Protein AF-A0A2N5JQI6-F1 (afdb_monomer_lite)

Secondary structure (DSSP, 8-state):
-------------------------------EEEEEEEE-S--EEEEPPSSEEEE---TT-EE-TT-EEEEETT--HHHHHHHHHHTT---HHHHHHHHHHHHTTEEE-SSSEEEEE-SSEEEEE-GGGEEEEE---TTS--TT-EEEEEETTEEEEEEEEEE-SS-EEEEESSTTHHHHHTTS-EEEEE----------

pLDDT: mean 73.84, std 17.45, range [32.88, 92.44]

Structure (mmCIF, N/CA/C/O backbone):
data_AF-A0A2N5JQI6-F1
#
_entry.id   AF-A0A2N5JQI6-F1
#
loop_
_atom_site.group_PDB
_atom_site.id
_atom_site.type_symbol
_atom_site.label_atom_id
_atom_site.label_alt_id
_atom_site.label_comp_id
_atom_site.label_asym_id
_atom_site.label_entity_id
_atom_site.label_seq_id
_atom_site.pdbx_PDB_ins_code
_atom_site.Cartn_x
_atom_site.Cartn_y
_atom_site.Cartn_z
_atom_site.occupancy
_atom_site.B_iso_or_equiv
_atom_site.auth_seq_id
_atom_site.auth_comp_id
_atom_site.auth_asym_id
_atom_site.auth_atom_id
_atom_site.pdbx_PDB_model_num
ATOM 1 N N . MET A 1 1 ? -56.749 -72.367 5.624 1.00 38.53 1 MET A N 1
ATOM 2 C CA . MET A 1 1 ? -55.334 -72.316 5.196 1.00 38.53 1 MET A CA 1
ATOM 3 C C . MET A 1 1 ? -55.114 -70.935 4.595 1.00 38.53 1 MET A C 1
ATOM 5 O O . MET A 1 1 ? -55.775 -70.635 3.618 1.00 38.53 1 MET A O 1
ATOM 9 N N . GLY A 1 2 ? -54.567 -69.991 5.363 1.00 36.41 2 GLY A N 1
ATOM 10 C CA . GLY A 1 2 ? -53.199 -69.465 5.175 1.00 36.41 2 GLY A CA 1
ATOM 11 C C . GLY A 1 2 ? -53.294 -68.109 4.448 1.00 36.41 2 GLY A C 1
ATOM 12 O O . GLY A 1 2 ? -53.714 -68.099 3.305 1.00 36.41 2 GLY A O 1
ATOM 13 N N . LEU A 1 3 ? -53.235 -66.962 5.138 1.00 32.88 3 LEU A N 1
ATOM 14 C CA . LEU A 1 3 ? -52.062 -66.183 5.604 1.00 32.88 3 LEU A CA 1
ATOM 15 C C . LEU A 1 3 ? -51.777 -64.948 4.716 1.00 32.88 3 LEU A C 1
ATOM 17 O O . LEU A 1 3 ? -51.953 -65.007 3.505 1.00 32.88 3 LEU A O 1
ATOM 21 N N . SER A 1 4 ? -51.282 -63.889 5.382 1.00 43.44 4 SER A N 1
ATOM 22 C CA . SER A 1 4 ? -50.783 -62.574 4.905 1.00 43.44 4 SER A CA 1
ATOM 23 C C . SER A 1 4 ? -51.861 -61.489 4.753 1.00 43.44 4 SER A C 1
ATOM 25 O O . SER A 1 4 ? -52.656 -61.535 3.826 1.00 43.44 4 SER A O 1
ATOM 27 N N . ILE A 1 5 ? -52.063 -60.529 5.671 1.00 43.84 5 ILE A N 1
ATOM 28 C CA . ILE A 1 5 ? -51.168 -59.625 6.439 1.00 43.84 5 ILE A CA 1
ATOM 29 C C . ILE A 1 5 ? -50.315 -58.723 5.537 1.00 43.84 5 ILE A C 1
ATOM 31 O O . ILE A 1 5 ? -49.240 -59.120 5.106 1.00 43.84 5 ILE A O 1
ATOM 35 N N . PHE A 1 6 ? -50.764 -57.477 5.362 1.00 41.84 6 PHE A N 1
ATOM 36 C CA . PHE A 1 6 ? -49.893 -56.310 5.216 1.00 41.84 6 PHE A CA 1
ATOM 37 C C . PHE A 1 6 ? -50.431 -55.195 6.117 1.00 41.84 6 PHE A C 1
ATOM 39 O O . PHE A 1 6 ? -51.509 -54.650 5.891 1.00 41.84 6 PHE A O 1
ATOM 46 N N . ALA A 1 7 ? -49.681 -54.915 7.182 1.00 42.50 7 ALA A N 1
ATOM 47 C CA . ALA A 1 7 ? -49.879 -53.783 8.070 1.00 42.50 7 ALA A CA 1
ATOM 48 C C . ALA A 1 7 ? -49.153 -52.564 7.479 1.00 42.50 7 ALA A C 1
ATOM 50 O O . ALA A 1 7 ? -47.949 -52.615 7.237 1.00 42.50 7 ALA A O 1
ATOM 51 N N . LEU A 1 8 ? -49.888 -51.477 7.245 1.00 42.00 8 LEU A N 1
ATOM 52 C CA . LEU A 1 8 ? -49.330 -50.151 6.981 1.00 42.00 8 LEU A CA 1
ATOM 53 C C . LEU A 1 8 ? -49.085 -49.474 8.332 1.00 42.00 8 LEU A C 1
ATOM 55 O O . LEU A 1 8 ? -49.984 -48.868 8.910 1.00 42.00 8 LEU A O 1
ATOM 59 N N . THR A 1 9 ? -47.869 -49.618 8.851 1.00 43.72 9 THR A N 1
ATOM 60 C CA . THR A 1 9 ? -47.396 -48.855 10.008 1.00 43.72 9 THR A CA 1
ATOM 61 C C . THR A 1 9 ? -46.960 -47.477 9.520 1.00 43.72 9 THR A C 1
ATOM 63 O O . THR A 1 9 ? -45.985 -47.359 8.781 1.00 43.72 9 THR A O 1
ATOM 66 N N . GLN A 1 10 ? -47.701 -46.436 9.910 1.00 46.28 10 GLN A N 1
ATOM 67 C CA . GLN A 1 10 ? -47.239 -45.053 9.820 1.00 46.28 10 GLN A CA 1
ATOM 68 C C . GLN A 1 10 ? -46.100 -44.846 10.820 1.00 46.28 10 GLN A C 1
ATOM 70 O O . GLN A 1 10 ? -46.255 -45.100 12.014 1.00 46.28 10 GLN A O 1
ATOM 75 N N . GLU A 1 11 ? -44.961 -44.372 10.330 1.00 41.78 11 GLU A N 1
ATOM 76 C CA . GLU A 1 11 ? -43.853 -43.920 11.160 1.00 41.78 11 GLU A CA 1
ATOM 77 C C . GLU A 1 11 ? -44.244 -42.582 11.813 1.00 41.78 11 GLU A C 1
ATOM 79 O O . GLU A 1 11 ? -44.240 -41.521 11.190 1.00 41.78 11 GLU A O 1
ATOM 84 N N . GLN A 1 12 ? -44.666 -42.648 13.076 1.00 40.91 12 GLN A N 1
ATOM 85 C CA . GLN A 1 12 ? -44.876 -41.488 13.937 1.00 40.91 12 GLN A CA 1
ATOM 86 C C . GLN A 1 12 ? -43.506 -40.975 14.400 1.00 40.91 12 GLN A C 1
ATOM 88 O O . GLN A 1 12 ? -42.907 -41.505 15.335 1.00 40.91 12 GLN A O 1
ATOM 93 N N . GLN A 1 13 ? -43.005 -39.936 13.737 1.00 40.12 13 GLN A N 1
ATOM 94 C CA . GLN A 1 13 ? -41.818 -39.206 14.172 1.00 40.12 13 GLN A CA 1
ATOM 95 C C . GLN A 1 13 ? -42.197 -38.281 15.352 1.00 40.12 13 GLN A C 1
ATOM 97 O O . GLN A 1 13 ? -43.162 -37.520 15.240 1.00 40.12 13 GLN A O 1
ATOM 102 N N . PRO A 1 14 ? -41.499 -38.335 16.502 1.00 42.41 14 PRO A N 1
ATOM 103 C CA . PRO A 1 14 ? -41.864 -37.557 17.683 1.00 42.41 14 PRO A CA 1
ATOM 104 C C . PRO A 1 14 ? -41.683 -36.050 17.446 1.00 42.41 14 PRO A C 1
ATOM 106 O O . PRO A 1 14 ? -40.593 -35.575 17.128 1.00 42.41 14 PRO A O 1
ATOM 109 N N . GLN A 1 15 ? -42.767 -35.292 17.634 1.00 36.25 15 GLN A N 1
ATOM 110 C CA . GLN A 1 15 ? -42.762 -33.830 17.658 1.00 36.25 15 GLN A CA 1
ATOM 111 C C . GLN A 1 15 ? -41.944 -33.335 18.859 1.00 36.25 15 GLN A C 1
ATOM 113 O O . GLN A 1 15 ? -42.436 -33.281 19.985 1.00 36.25 15 GLN A O 1
ATOM 118 N N . ALA A 1 16 ? -40.695 -32.941 18.615 1.00 40.38 16 ALA A N 1
ATOM 119 C CA . ALA A 1 16 ? -39.961 -32.084 19.531 1.00 40.38 16 ALA A CA 1
ATOM 120 C C . ALA A 1 16 ? -40.538 -30.666 19.425 1.00 40.38 16 ALA A C 1
ATOM 122 O O . ALA A 1 16 ? -40.332 -29.956 18.441 1.00 40.38 16 ALA A O 1
ATOM 123 N N . THR A 1 17 ? -41.286 -30.249 20.442 1.00 41.34 17 THR A N 1
ATOM 124 C CA . THR A 1 17 ? -41.674 -28.855 20.657 1.00 41.34 17 THR A CA 1
ATOM 125 C C . THR A 1 17 ? -40.425 -28.022 20.950 1.00 41.34 17 THR A C 1
ATOM 127 O O . THR A 1 17 ? -40.033 -27.872 22.105 1.00 41.34 17 THR A O 1
ATOM 130 N N . SER A 1 18 ? -39.779 -27.474 19.919 1.00 40.81 18 SER A N 1
ATOM 131 C CA . SER A 1 18 ? -38.828 -26.376 20.093 1.00 40.81 18 SER A CA 1
ATOM 132 C C . SER A 1 18 ? -39.594 -25.058 20.018 1.00 40.81 18 SER A C 1
ATOM 134 O O . SER A 1 18 ? -39.847 -24.528 18.935 1.00 40.81 18 SER A O 1
ATOM 136 N N . SER A 1 19 ? -39.988 -24.529 21.173 1.00 44.31 19 SER A N 1
ATOM 137 C CA . SER A 1 19 ? -40.374 -23.123 21.291 1.00 44.31 19 SER A CA 1
ATOM 138 C C . SER A 1 19 ? -39.255 -22.262 20.685 1.00 44.31 19 SER A C 1
ATOM 140 O O . SER A 1 19 ? -38.097 -22.456 21.067 1.00 44.31 19 SER A O 1
ATOM 142 N N . PRO A 1 20 ? -39.529 -21.324 19.760 1.00 43.25 20 PRO A N 1
ATOM 143 C CA . PRO A 1 20 ? -38.510 -20.384 19.326 1.00 43.25 20 PRO A CA 1
ATOM 144 C C . PRO A 1 20 ? -38.163 -19.503 20.525 1.00 43.25 20 PRO A C 1
ATOM 146 O O . PRO A 1 20 ? -38.938 -18.634 20.917 1.00 43.25 20 PRO A O 1
ATOM 149 N N . ILE A 1 21 ? -37.009 -19.757 21.145 1.00 48.91 21 ILE A N 1
ATOM 150 C CA . ILE A 1 21 ? -36.417 -18.833 22.109 1.00 48.91 21 ILE A CA 1
ATOM 151 C C . ILE A 1 21 ? -36.215 -17.527 21.334 1.00 48.91 21 ILE A C 1
ATOM 153 O O . ILE A 1 21 ? -35.481 -17.536 20.339 1.00 48.91 21 ILE A O 1
ATOM 157 N N . PRO A 1 22 ? -36.856 -16.411 21.721 1.00 39.25 22 PRO A N 1
ATOM 158 C CA . PRO A 1 22 ? -36.564 -15.141 21.096 1.00 39.25 22 PRO A CA 1
ATOM 159 C C . PRO A 1 22 ? -35.105 -14.832 21.419 1.00 39.25 22 PRO A C 1
ATOM 161 O O . PRO A 1 22 ? -34.744 -14.592 22.572 1.00 39.25 22 PRO A O 1
ATOM 164 N N . LEU A 1 23 ? -34.251 -14.901 20.398 1.00 43.19 23 LEU A N 1
ATOM 165 C CA . LEU A 1 23 ? -32.869 -14.462 20.468 1.00 43.19 23 LEU A CA 1
ATOM 166 C C . LEU A 1 23 ? -32.900 -12.945 20.669 1.00 43.19 23 LEU A C 1
ATOM 168 O O . LEU A 1 23 ? -32.813 -12.172 19.716 1.00 43.19 23 LEU A O 1
ATOM 172 N N . VAL A 1 24 ? -33.065 -12.514 21.920 1.00 41.16 24 VAL A N 1
ATOM 173 C CA . VAL A 1 24 ? -32.848 -11.134 22.341 1.00 41.16 24 VAL A CA 1
ATOM 174 C C . VAL A 1 24 ? -31.348 -10.899 22.213 1.00 41.16 24 VAL A C 1
ATOM 176 O O . VAL A 1 24 ? -30.585 -11.016 23.171 1.00 41.16 24 VAL A O 1
ATOM 179 N N . ARG A 1 25 ? -30.898 -10.616 20.986 1.00 42.22 25 ARG A N 1
ATOM 180 C CA . ARG A 1 25 ? -29.592 -10.015 20.749 1.00 42.22 25 ARG A CA 1
ATOM 181 C C . ARG A 1 25 ? -29.652 -8.677 21.470 1.00 42.22 25 ARG A C 1
ATOM 183 O O . ARG A 1 25 ? -30.291 -7.745 20.982 1.00 42.22 25 ARG A O 1
ATOM 190 N N . LYS A 1 26 ? -29.049 -8.594 22.662 1.00 38.72 26 LYS A N 1
ATOM 191 C CA . LYS A 1 26 ? -28.739 -7.297 23.272 1.00 38.72 26 LYS A CA 1
ATOM 192 C C . LYS A 1 26 ? -28.117 -6.445 22.164 1.00 38.72 26 LYS A C 1
ATOM 194 O O . LYS A 1 26 ? -27.257 -6.976 21.454 1.00 38.72 26 LYS A O 1
ATOM 199 N N . PRO A 1 27 ? -28.553 -5.191 21.966 1.00 42.12 27 PRO A N 1
ATOM 200 C CA . PRO A 1 27 ? -27.916 -4.329 20.989 1.00 42.12 27 PRO A CA 1
ATOM 201 C C . PRO A 1 27 ? -26.445 -4.232 21.389 1.00 42.12 27 PRO A C 1
ATOM 203 O O . 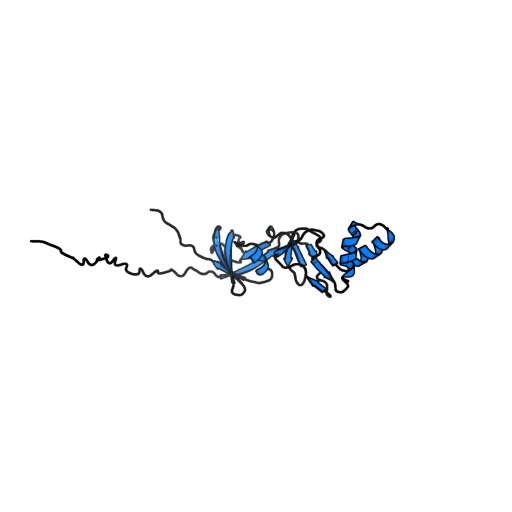PRO A 1 27 ? -26.113 -3.619 22.403 1.00 42.12 27 PRO A O 1
ATOM 206 N N . SER A 1 28 ? -25.578 -4.922 20.642 1.00 50.16 28 SER A N 1
ATOM 207 C CA . SER A 1 28 ? -24.131 -4.793 20.768 1.00 50.16 28 SER A CA 1
ATOM 208 C C . SER A 1 28 ? -23.848 -3.305 20.675 1.00 50.16 28 SER A C 1
ATOM 210 O O . SER A 1 28 ? -24.323 -2.664 19.728 1.00 50.16 28 SER A O 1
ATOM 212 N N . LYS A 1 29 ? -23.163 -2.742 21.670 1.00 56.16 29 LYS A N 1
ATOM 213 C CA . LYS A 1 29 ? -22.897 -1.309 21.720 1.00 56.16 29 LYS A CA 1
ATOM 214 C C . LYS A 1 29 ? -21.952 -1.001 20.562 1.00 56.16 29 LYS A C 1
ATOM 216 O O . LYS A 1 29 ? -20.746 -1.172 20.664 1.00 56.16 29 LYS A O 1
ATOM 221 N N . ALA A 1 30 ? -22.525 -0.634 19.421 1.00 60.03 30 ALA A N 1
ATOM 222 C CA . ALA A 1 30 ? -21.785 -0.329 18.213 1.00 60.03 30 ALA A CA 1
ATOM 223 C C . ALA A 1 30 ? -21.123 1.034 18.414 1.00 60.03 30 ALA A C 1
ATOM 225 O O . ALA A 1 30 ? -21.721 2.076 18.155 1.00 60.03 30 ALA A O 1
ATOM 226 N N . ILE A 1 31 ? -19.911 1.019 18.953 1.00 69.19 31 ILE A N 1
ATOM 227 C CA . ILE A 1 31 ? -19.095 2.216 19.113 1.00 69.19 31 ILE A CA 1
ATOM 228 C C . ILE A 1 31 ? -18.451 2.483 17.760 1.00 69.19 31 ILE A C 1
ATOM 230 O O . ILE A 1 31 ? -17.757 1.610 17.245 1.00 69.19 31 ILE A O 1
ATOM 234 N N . SER A 1 32 ? -18.742 3.651 17.182 1.00 74.81 32 SER A N 1
ATOM 235 C CA . SER A 1 32 ? -18.191 4.104 15.906 1.00 74.81 32 SER A CA 1
ATOM 236 C C . SER A 1 32 ? -17.215 5.248 16.148 1.00 74.81 32 SER A C 1
ATOM 238 O O . SER A 1 32 ? -17.625 6.286 16.661 1.00 74.81 32 SER A O 1
ATOM 240 N N . ALA A 1 33 ? -15.970 5.101 15.710 1.00 80.75 33 ALA A N 1
ATOM 241 C CA . ALA A 1 33 ? -14.960 6.158 15.779 1.00 80.75 33 ALA A CA 1
ATOM 242 C C . ALA A 1 33 ? -14.270 6.373 14.428 1.00 80.75 33 ALA A C 1
ATOM 244 O O . ALA A 1 33 ? -14.193 5.422 13.646 1.00 80.75 33 ALA A O 1
ATOM 245 N N . PRO A 1 34 ? -13.779 7.591 14.136 1.00 85.88 34 PRO A N 1
ATOM 246 C CA . PRO A 1 34 ? -12.946 7.825 12.968 1.00 85.88 34 PRO A CA 1
ATOM 247 C C . PRO A 1 34 ? -11.590 7.128 13.125 1.00 85.88 34 PRO A C 1
ATOM 249 O O . PRO A 1 34 ? -11.056 7.007 14.231 1.00 85.88 34 PRO A O 1
ATOM 252 N N . GLY A 1 35 ? -11.026 6.698 12.006 1.00 85.69 35 GLY A N 1
ATOM 253 C CA . GLY A 1 35 ? -9.676 6.169 11.933 1.00 85.69 35 GLY A CA 1
ATOM 254 C C . GLY A 1 35 ? -8.949 6.620 10.676 1.00 85.69 35 GLY A C 1
ATOM 255 O O . GLY A 1 35 ? -9.551 7.155 9.742 1.00 85.69 35 GLY A O 1
ATOM 256 N N . GLU A 1 36 ? -7.642 6.415 10.693 1.00 88.44 36 GLU A N 1
ATOM 257 C CA . GLU A 1 36 ? -6.720 6.762 9.621 1.00 88.44 36 GLU A CA 1
ATOM 258 C C . GLU A 1 36 ? -5.615 5.709 9.499 1.00 88.44 36 GLU A C 1
ATOM 260 O O . GLU A 1 36 ? -5.365 4.926 10.416 1.00 88.44 36 GLU A O 1
ATOM 265 N N . VAL A 1 37 ? -4.940 5.687 8.354 1.00 87.25 37 VAL A N 1
ATOM 266 C CA . VAL A 1 37 ? -3.767 4.839 8.130 1.00 87.25 37 VAL A CA 1
ATOM 267 C C . VAL A 1 37 ? -2.517 5.707 8.105 1.00 87.25 37 VAL A C 1
ATOM 269 O O . VAL A 1 37 ? -2.479 6.716 7.402 1.00 87.25 37 VAL A O 1
ATOM 272 N N . ARG A 1 38 ? -1.482 5.309 8.848 1.00 85.69 38 ARG A N 1
ATOM 273 C CA . ARG A 1 38 ? -0.171 5.974 8.870 1.00 85.69 38 ARG A CA 1
ATOM 274 C C . ARG A 1 38 ? 0.930 5.015 8.441 1.00 85.69 38 ARG A C 1
ATOM 276 O O . ARG A 1 38 ? 0.926 3.856 8.836 1.00 85.69 38 ARG A O 1
ATOM 283 N N . ILE A 1 39 ? 1.913 5.524 7.704 1.00 84.94 39 ILE A N 1
ATOM 284 C CA . ILE A 1 39 ? 3.126 4.783 7.343 1.00 84.94 39 ILE A CA 1
ATOM 285 C C . ILE A 1 39 ? 4.253 5.265 8.263 1.00 84.94 39 ILE A C 1
ATOM 287 O O . ILE A 1 39 ? 4.569 6.453 8.269 1.00 84.94 39 ILE A O 1
ATOM 291 N N . LYS A 1 40 ? 4.829 4.376 9.082 1.00 77.25 40 LYS A N 1
ATOM 292 C CA . LYS A 1 40 ? 5.916 4.723 10.027 1.00 77.25 40 LYS A CA 1
ATOM 293 C C . LYS A 1 40 ? 7.323 4.412 9.506 1.00 77.25 40 LYS A C 1
ATOM 295 O O . LYS A 1 40 ? 8.302 4.802 10.139 1.00 77.25 40 LYS A O 1
ATOM 300 N N . GLY A 1 41 ? 7.416 3.712 8.382 1.00 72.31 41 GLY A N 1
ATOM 301 C CA . GLY A 1 41 ? 8.667 3.234 7.808 1.00 72.31 41 GLY A CA 1
ATOM 302 C C . GLY A 1 41 ? 9.273 4.153 6.759 1.00 72.31 41 GLY A C 1
ATOM 303 O O . GLY A 1 41 ? 8.734 5.202 6.402 1.00 72.31 41 GLY A O 1
ATOM 304 N N . LYS A 1 42 ? 10.422 3.721 6.236 1.00 77.06 42 LYS A N 1
ATOM 305 C CA . LYS A 1 42 ? 11.104 4.412 5.145 1.00 77.06 42 LYS A CA 1
ATOM 306 C C . LYS A 1 42 ? 10.412 4.072 3.828 1.00 77.06 42 LYS A C 1
ATOM 308 O O . LYS A 1 42 ? 10.611 2.991 3.283 1.00 77.06 42 LYS A O 1
ATOM 313 N N . THR A 1 43 ? 9.643 5.012 3.298 1.00 82.75 43 THR A N 1
ATOM 314 C CA . THR A 1 43 ? 9.136 4.922 1.929 1.00 82.75 43 THR A CA 1
ATOM 315 C C . THR A 1 43 ? 10.116 5.560 0.961 1.00 82.75 43 THR A C 1
ATOM 317 O O . THR A 1 43 ? 10.895 6.453 1.309 1.00 82.75 43 THR A O 1
ATOM 320 N N . THR A 1 44 ? 10.097 5.082 -0.277 1.00 84.25 44 THR A N 1
ATOM 321 C CA . THR A 1 44 ? 10.718 5.798 -1.384 1.00 84.25 44 THR A CA 1
ATOM 322 C C . THR A 1 44 ? 9.632 6.372 -2.268 1.00 84.25 44 THR A C 1
ATOM 324 O O . THR A 1 44 ? 8.759 5.647 -2.743 1.00 84.25 44 THR A O 1
ATOM 327 N N . ILE A 1 45 ? 9.708 7.685 -2.469 1.00 84.62 45 ILE A N 1
ATOM 328 C CA . ILE A 1 45 ? 8.814 8.423 -3.348 1.00 84.62 45 ILE A CA 1
ATOM 329 C C . ILE A 1 45 ? 9.420 8.397 -4.743 1.00 84.62 45 ILE A C 1
ATOM 331 O O . ILE A 1 45 ? 10.537 8.873 -4.960 1.00 84.62 45 ILE A O 1
ATOM 335 N N . VAL A 1 46 ? 8.671 7.851 -5.687 1.00 80.31 46 VAL A N 1
ATOM 336 C CA . VAL A 1 46 ? 8.973 7.937 -7.105 1.00 80.31 46 VAL A CA 1
ATOM 337 C C . VAL A 1 46 ? 8.017 8.963 -7.723 1.00 80.31 46 VAL A C 1
ATOM 339 O O . VAL A 1 46 ? 6.800 8.843 -7.552 1.00 80.31 46 VAL A O 1
ATOM 342 N N . PRO A 1 47 ? 8.537 9.992 -8.416 1.00 76.19 47 PRO A N 1
ATOM 343 C CA . PRO A 1 47 ? 7.693 10.990 -9.057 1.00 76.19 47 PRO A CA 1
ATOM 344 C C . PRO A 1 47 ? 6.845 10.340 -10.151 1.00 76.19 47 PRO A C 1
ATOM 346 O O . PRO A 1 47 ? 7.368 9.637 -11.021 1.00 76.19 47 PRO A O 1
ATOM 349 N N . THR A 1 48 ? 5.539 10.597 -10.115 1.00 73.88 48 THR A N 1
ATOM 350 C CA . THR A 1 48 ? 4.636 10.225 -11.204 1.00 73.88 48 THR A CA 1
ATOM 351 C C . THR A 1 48 ? 4.853 11.209 -12.355 1.00 73.88 48 THR A C 1
ATOM 353 O O . THR A 1 48 ? 4.786 12.417 -12.133 1.00 73.88 48 THR A O 1
ATOM 356 N N . PRO A 1 49 ? 5.173 10.740 -13.566 1.00 72.69 49 PRO A N 1
ATOM 357 C CA . PRO A 1 49 ? 5.450 11.613 -14.700 1.00 72.69 49 PRO A CA 1
ATOM 358 C C . PRO A 1 49 ? 4.148 12.094 -15.361 1.00 72.69 49 PRO A C 1
ATOM 360 O O . PRO A 1 49 ? 3.178 11.345 -15.452 1.00 72.69 49 PRO A O 1
ATOM 363 N N . ASP A 1 50 ? 4.159 13.310 -15.912 1.00 70.06 50 ASP A N 1
ATOM 364 C CA . ASP A 1 50 ? 2.976 13.934 -16.535 1.00 70.06 50 ASP A CA 1
ATOM 365 C C . ASP A 1 50 ? 2.558 13.288 -17.871 1.00 70.06 50 ASP A C 1
ATOM 367 O O . ASP A 1 50 ? 1.451 13.495 -18.363 1.00 70.06 50 ASP A O 1
ATOM 371 N N . SER A 1 51 ? 3.452 12.528 -18.512 1.00 72.94 51 SER A N 1
ATOM 372 C CA . SER A 1 51 ? 3.232 11.918 -19.831 1.00 72.94 51 SER A CA 1
ATOM 373 C C . SER A 1 51 ? 3.579 10.433 -19.812 1.00 72.94 51 SER A C 1
ATOM 375 O O . SER A 1 51 ? 4.696 10.013 -20.134 1.00 72.94 51 SER A O 1
ATOM 377 N N . LEU A 1 52 ? 2.589 9.635 -19.418 1.00 77.69 52 LEU A N 1
ATOM 378 C CA . LEU A 1 52 ? 2.664 8.181 -19.348 1.00 77.69 52 LEU A CA 1
ATOM 379 C C . LEU A 1 52 ? 2.134 7.538 -20.629 1.00 77.69 52 LEU A C 1
ATOM 381 O O . LEU A 1 52 ? 1.028 7.833 -21.070 1.00 77.69 52 LEU A O 1
ATOM 385 N N . THR A 1 53 ? 2.893 6.586 -21.170 1.00 81.88 53 THR A N 1
ATOM 386 C CA . THR A 1 53 ? 2.349 5.611 -22.127 1.00 81.88 53 THR A CA 1
ATOM 387 C C . THR A 1 53 ? 1.610 4.514 -21.377 1.00 81.88 53 THR A C 1
ATOM 389 O O . THR A 1 53 ? 0.537 4.078 -21.790 1.00 81.88 53 THR A O 1
ATOM 392 N N . ARG A 1 54 ? 2.211 4.010 -20.289 1.00 82.94 54 ARG A N 1
ATOM 393 C CA . ARG A 1 54 ? 1.665 2.873 -19.548 1.00 82.94 54 ARG A CA 1
ATOM 394 C C . ARG A 1 54 ? 2.187 2.801 -18.119 1.00 82.94 54 ARG A C 1
ATOM 396 O O . ARG A 1 54 ? 3.393 2.879 -17.886 1.00 82.94 54 ARG A O 1
ATOM 403 N N . THR A 1 55 ? 1.275 2.524 -17.197 1.00 86.56 55 THR A N 1
ATOM 404 C CA . THR A 1 55 ? 1.579 2.114 -15.823 1.00 86.56 55 THR A CA 1
ATOM 405 C C . THR A 1 55 ? 1.644 0.592 -15.742 1.00 86.56 55 THR A C 1
ATOM 407 O O . THR A 1 55 ? 0.761 -0.093 -16.265 1.00 86.56 55 THR A O 1
ATOM 410 N N . LEU A 1 56 ? 2.702 0.056 -15.127 1.00 87.38 56 LEU A N 1
ATOM 411 C CA . LEU A 1 56 ? 2.941 -1.392 -15.026 1.00 87.38 56 LEU A CA 1
ATOM 412 C C . LEU A 1 56 ? 2.676 -1.965 -13.630 1.00 87.38 56 LEU A C 1
ATOM 414 O O . LEU A 1 56 ? 2.821 -3.168 -13.443 1.00 87.38 56 LEU A O 1
ATOM 418 N N . ILE A 1 57 ? 2.294 -1.119 -12.677 1.00 90.62 57 ILE A N 1
ATOM 419 C CA . ILE A 1 57 ? 2.110 -1.476 -11.271 1.00 90.62 57 ILE A CA 1
ATOM 420 C C . ILE A 1 57 ? 0.757 -0.996 -10.744 1.00 90.62 57 ILE A C 1
ATOM 422 O O . ILE A 1 57 ? 0.166 -0.052 -11.271 1.00 90.62 57 ILE A O 1
ATOM 426 N N . LYS A 1 58 ? 0.275 -1.633 -9.683 1.00 90.38 58 LYS A N 1
ATOM 427 C CA . LYS A 1 58 ? -0.933 -1.269 -8.936 1.00 90.38 58 LYS A CA 1
ATOM 428 C C . LYS A 1 58 ? -0.631 -1.213 -7.435 1.00 90.38 58 LYS A C 1
ATOM 430 O O . LYS A 1 58 ? 0.325 -1.849 -6.992 1.00 90.38 58 LYS A O 1
ATOM 435 N N . PRO A 1 59 ? -1.433 -0.489 -6.632 1.00 87.56 59 PRO A N 1
ATOM 436 C CA . PRO A 1 59 ? -1.347 -0.586 -5.177 1.00 87.56 59 PRO A CA 1
ATOM 437 C C . PRO A 1 59 ? -1.455 -2.046 -4.723 1.00 87.56 59 PRO A C 1
ATOM 439 O O . PRO A 1 59 ? -2.360 -2.761 -5.152 1.00 87.56 59 PRO A O 1
ATOM 442 N N . GLY A 1 60 ? -0.524 -2.478 -3.877 1.00 86.25 60 GLY A N 1
ATOM 443 C CA . GLY A 1 60 ? -0.407 -3.859 -3.408 1.00 86.25 60 GLY A CA 1
ATOM 444 C C . GLY A 1 60 ? 0.537 -4.737 -4.229 1.00 86.25 60 GLY A C 1
ATOM 445 O O . GLY A 1 60 ? 0.912 -5.806 -3.750 1.00 86.25 60 GLY A O 1
ATOM 446 N N . ASP A 1 61 ? 0.995 -4.299 -5.404 1.00 89.44 61 ASP A N 1
ATOM 447 C CA . ASP A 1 61 ? 1.979 -5.065 -6.172 1.00 89.44 61 ASP A CA 1
ATOM 448 C C . ASP A 1 61 ? 3.341 -5.053 -5.470 1.00 89.44 61 ASP A C 1
ATOM 450 O O . ASP A 1 61 ? 3.814 -4.017 -4.990 1.00 89.44 61 ASP A O 1
ATOM 454 N N . THR A 1 62 ? 3.994 -6.212 -5.441 1.00 90.62 62 THR A N 1
ATOM 455 C CA . THR A 1 62 ? 5.403 -6.324 -5.062 1.00 90.62 62 THR A CA 1
ATOM 456 C C . THR A 1 62 ? 6.275 -5.963 -6.260 1.00 90.62 62 THR A C 1
ATOM 458 O O . THR A 1 62 ? 6.068 -6.464 -7.365 1.00 90.62 62 THR A O 1
ATOM 461 N N . VAL A 1 63 ? 7.255 -5.094 -6.036 1.00 92.44 63 VAL A N 1
ATOM 462 C CA . VAL A 1 63 ? 8.220 -4.646 -7.039 1.00 92.44 63 VAL A CA 1
ATOM 463 C C . VAL A 1 63 ? 9.642 -4.919 -6.573 1.00 92.44 63 VAL A C 1
ATOM 465 O O . VAL A 1 63 ? 9.951 -4.789 -5.390 1.00 92.44 63 VAL A O 1
ATOM 468 N N . GLU A 1 64 ? 10.521 -5.262 -7.506 1.00 92.38 64 GLU A N 1
ATOM 469 C CA . GLU A 1 64 ? 11.952 -5.441 -7.259 1.00 92.38 64 GLU A CA 1
ATOM 470 C C . GLU A 1 64 ? 12.751 -4.175 -7.591 1.00 92.38 64 GLU A C 1
ATOM 472 O O . GLU A 1 64 ? 12.387 -3.389 -8.472 1.00 92.38 64 GLU A O 1
ATOM 477 N N . ALA A 1 65 ? 13.886 -3.979 -6.917 1.00 88.19 65 ALA A N 1
ATOM 478 C CA . ALA A 1 65 ? 14.826 -2.920 -7.266 1.00 88.19 65 ALA A CA 1
ATOM 479 C C . ALA A 1 65 ? 15.264 -3.052 -8.738 1.00 88.19 65 ALA A C 1
ATOM 481 O O . ALA A 1 65 ? 15.722 -4.100 -9.185 1.00 88.19 65 ALA A O 1
ATOM 482 N N . GLY A 1 66 ? 15.124 -1.972 -9.504 1.00 85.44 66 GLY A N 1
ATOM 483 C CA . GLY A 1 66 ? 15.412 -1.938 -10.938 1.00 85.44 66 GLY A CA 1
ATOM 484 C C . GLY A 1 66 ? 14.262 -2.398 -11.842 1.00 85.44 66 GLY A C 1
ATOM 485 O O . GLY A 1 66 ? 14.366 -2.218 -13.062 1.00 85.44 66 GLY A O 1
ATOM 486 N N . GLN A 1 67 ? 13.158 -2.921 -11.294 1.00 89.06 67 GLN A N 1
ATOM 487 C CA . GLN A 1 67 ? 11.964 -3.274 -12.066 1.00 89.06 67 GLN A CA 1
ATOM 488 C C . GLN A 1 67 ? 11.340 -2.029 -12.698 1.00 89.06 67 GLN A C 1
ATOM 490 O O . GLN A 1 67 ? 11.228 -0.984 -12.060 1.00 89.06 67 GLN A O 1
ATOM 495 N N . VAL A 1 68 ? 10.919 -2.131 -13.959 1.00 87.25 68 VAL A N 1
ATOM 496 C CA . VAL A 1 68 ? 10.235 -1.035 -14.657 1.00 87.25 68 VAL A CA 1
ATOM 497 C C . VAL A 1 68 ? 8.813 -0.899 -14.120 1.00 87.25 68 VAL A C 1
ATOM 499 O O . VAL A 1 68 ? 8.044 -1.856 -14.160 1.00 87.25 68 VAL A O 1
ATOM 502 N N . ILE A 1 69 ? 8.469 0.299 -13.652 1.00 89.12 69 ILE A N 1
ATOM 503 C CA . ILE A 1 69 ? 7.165 0.612 -13.049 1.00 89.12 69 ILE A CA 1
ATOM 504 C C . ILE A 1 69 ? 6.323 1.553 -13.920 1.00 89.12 69 ILE A C 1
ATOM 506 O O . ILE A 1 69 ? 5.095 1.449 -13.932 1.00 89.12 69 ILE A O 1
ATOM 510 N N . PHE A 1 70 ? 6.971 2.386 -14.743 1.00 87.44 70 PHE A N 1
ATOM 511 C CA . PHE A 1 70 ? 6.304 3.212 -15.750 1.00 87.44 70 PHE A CA 1
ATOM 512 C C . PHE A 1 70 ? 7.034 3.202 -17.088 1.00 87.44 70 PHE A C 1
ATOM 514 O O . PHE A 1 70 ? 8.267 3.220 -17.143 1.00 87.44 70 PHE A O 1
ATOM 521 N N . LEU A 1 71 ? 6.249 3.256 -18.164 1.00 85.31 71 LEU A N 1
ATOM 522 C CA . LEU A 1 71 ? 6.707 3.551 -19.518 1.00 85.31 71 LEU A CA 1
ATOM 523 C C . LEU A 1 71 ? 6.261 4.963 -19.897 1.00 85.31 71 LEU A C 1
ATOM 525 O O . LEU A 1 71 ? 5.069 5.281 -19.852 1.00 85.31 71 LEU A O 1
ATOM 529 N N . LEU A 1 72 ? 7.221 5.797 -20.281 1.00 84.38 72 LEU A N 1
ATOM 530 C CA . LEU A 1 72 ? 6.995 7.193 -20.641 1.00 84.38 72 LEU A CA 1
ATOM 531 C C . LEU A 1 72 ? 6.539 7.332 -22.101 1.00 84.38 72 LEU A C 1
ATOM 533 O O . LEU A 1 72 ? 6.696 6.410 -22.903 1.00 84.38 72 LEU A O 1
ATOM 537 N N . ALA A 1 73 ? 5.969 8.487 -22.453 1.00 79.19 73 ALA A N 1
ATOM 538 C CA . ALA A 1 73 ? 5.480 8.795 -23.807 1.00 79.19 73 ALA A CA 1
ATOM 539 C C . ALA A 1 73 ? 6.546 8.657 -24.914 1.00 79.19 73 ALA A C 1
ATOM 541 O O . ALA A 1 73 ? 6.234 8.329 -26.055 1.00 79.19 73 ALA A O 1
ATOM 542 N N . ASN A 1 74 ? 7.817 8.872 -24.579 1.00 76.75 74 ASN A N 1
ATOM 543 C CA . ASN A 1 74 ? 8.960 8.729 -25.484 1.00 76.75 74 ASN A CA 1
ATOM 544 C C . ASN A 1 74 ? 9.448 7.274 -25.646 1.00 76.75 74 ASN A C 1
ATOM 546 O O . ASN A 1 74 ? 10.438 7.036 -26.342 1.00 76.75 74 ASN A O 1
ATOM 550 N N . TYR A 1 75 ? 8.780 6.295 -25.028 1.00 72.75 75 TYR A N 1
ATOM 551 C CA . TYR A 1 75 ? 9.138 4.887 -25.153 1.00 72.75 75 TYR A CA 1
ATOM 552 C C . TYR A 1 75 ? 8.778 4.332 -26.539 1.00 72.75 75 TYR A C 1
ATOM 554 O O . TYR A 1 75 ? 7.613 4.084 -26.849 1.00 72.75 75 TYR A O 1
ATOM 562 N N . HIS A 1 76 ? 9.793 4.090 -27.372 1.00 68.50 76 HIS A N 1
ATOM 563 C CA . HIS A 1 76 ? 9.627 3.455 -28.680 1.00 68.50 76 HIS A CA 1
ATOM 564 C C . HIS A 1 76 ? 9.705 1.920 -28.551 1.00 68.50 76 HIS A C 1
ATOM 566 O O . HIS A 1 76 ? 10.604 1.420 -27.875 1.00 68.50 76 HIS A O 1
ATOM 572 N N . PRO A 1 77 ? 8.844 1.128 -29.220 1.00 66.94 77 PRO A N 1
ATOM 573 C CA . PRO A 1 77 ? 8.862 -0.340 -29.130 1.00 66.94 77 PRO A CA 1
ATOM 574 C C . PRO A 1 77 ? 10.177 -0.975 -29.609 1.00 66.94 77 PRO A C 1
ATOM 576 O O . PRO A 1 77 ? 10.508 -2.095 -29.219 1.00 66.94 77 PRO A O 1
ATOM 579 N N . GLU A 1 78 ? 10.965 -0.262 -30.413 1.00 67.50 78 GLU A N 1
ATOM 580 C CA . GLU A 1 78 ? 12.314 -0.702 -30.776 1.00 67.50 78 GLU A CA 1
ATOM 581 C C . GLU A 1 78 ? 13.271 -0.731 -29.584 1.00 67.50 78 GLU A C 1
ATOM 583 O O . GLU A 1 78 ? 14.163 -1.570 -29.566 1.00 67.50 78 GLU A O 1
ATOM 588 N N . ILE A 1 79 ? 13.042 0.079 -28.544 1.00 67.06 79 ILE A N 1
ATOM 589 C CA . ILE A 1 79 ? 13.822 0.037 -27.301 1.00 67.06 79 ILE A CA 1
ATOM 590 C C . ILE A 1 79 ? 13.712 -1.346 -26.641 1.00 67.06 79 ILE A C 1
ATOM 592 O O . ILE A 1 79 ? 14.711 -1.850 -26.142 1.00 67.06 79 ILE A O 1
ATOM 596 N N . ALA A 1 80 ? 12.549 -2.010 -26.706 1.00 66.75 80 ALA A N 1
ATOM 597 C CA . ALA A 1 80 ? 12.374 -3.368 -26.177 1.00 66.75 80 ALA A CA 1
ATOM 598 C C . ALA A 1 80 ? 13.209 -4.404 -26.946 1.00 66.75 80 ALA A C 1
ATOM 600 O O . ALA A 1 80 ? 13.879 -5.246 -26.350 1.00 66.75 80 ALA A O 1
ATOM 601 N N . LYS A 1 81 ? 13.186 -4.324 -28.285 1.00 66.50 81 LYS A N 1
ATOM 602 C CA . LYS A 1 81 ? 13.967 -5.208 -29.167 1.00 66.50 81 LYS A CA 1
ATOM 603 C C . LYS A 1 81 ? 15.465 -4.985 -28.980 1.00 66.50 81 LYS A C 1
ATOM 605 O O . LYS A 1 81 ? 16.238 -5.940 -28.951 1.00 66.50 81 LYS A O 1
ATOM 610 N N . LEU A 1 82 ? 15.860 -3.727 -28.813 1.00 64.38 82 LEU A N 1
ATOM 611 C CA . LEU A 1 82 ? 17.230 -3.337 -28.524 1.00 64.38 82 LEU A CA 1
ATOM 612 C C . LEU A 1 82 ? 17.654 -3.835 -27.142 1.00 64.38 82 LEU A C 1
ATOM 614 O O . LEU A 1 82 ? 18.728 -4.404 -27.043 1.00 64.38 82 LEU A O 1
ATOM 618 N N . GLN A 1 83 ? 16.808 -3.736 -26.114 1.00 67.25 83 GLN A N 1
ATOM 619 C CA . GLN A 1 83 ? 17.098 -4.245 -24.769 1.00 67.25 83 GLN A CA 1
ATOM 620 C C . GLN A 1 83 ? 17.263 -5.772 -24.737 1.00 67.25 83 GLN A C 1
ATOM 622 O O . GLN A 1 83 ? 18.176 -6.262 -24.084 1.00 67.25 83 GLN A O 1
ATOM 627 N N . ALA A 1 84 ? 16.456 -6.519 -25.493 1.00 67.69 84 ALA A N 1
ATOM 628 C CA . ALA A 1 84 ? 16.664 -7.959 -25.677 1.00 67.69 84 ALA A CA 1
ATOM 629 C C . ALA A 1 84 ? 17.964 -8.263 -26.447 1.00 67.69 84 ALA A C 1
ATOM 631 O O . ALA A 1 84 ? 18.652 -9.238 -26.167 1.00 67.69 84 ALA A O 1
ATOM 632 N N . SER A 1 85 ? 18.342 -7.395 -27.390 1.00 65.19 85 SER A N 1
ATOM 633 C CA . SER A 1 85 ? 19.606 -7.516 -28.128 1.00 65.19 85 SER A CA 1
ATOM 634 C C . SER A 1 85 ? 20.825 -7.089 -27.290 1.00 65.19 85 SER A C 1
ATOM 636 O O . SER A 1 85 ? 21.931 -7.560 -27.552 1.00 65.19 85 SER A O 1
ATOM 638 N N . MET A 1 86 ? 20.647 -6.247 -26.260 1.00 61.34 86 MET A N 1
ATOM 639 C CA . MET A 1 86 ? 21.707 -5.757 -25.361 1.00 61.34 86 MET A CA 1
ATOM 640 C C . MET A 1 86 ? 22.393 -6.877 -24.572 1.00 61.34 86 MET A C 1
ATOM 642 O O . MET A 1 86 ? 23.572 -6.732 -24.264 1.00 61.34 86 MET A O 1
ATOM 646 N N . GLU A 1 87 ? 21.713 -7.994 -24.288 1.00 60.81 87 GLU A N 1
ATOM 647 C CA . GLU A 1 87 ? 22.337 -9.173 -23.657 1.00 60.81 87 GLU A CA 1
ATOM 648 C C . GLU A 1 87 ? 23.404 -9.832 -24.551 1.00 60.81 87 GLU A C 1
ATOM 650 O O . GLU A 1 87 ? 24.214 -10.621 -24.071 1.00 60.81 87 GLU A O 1
ATOM 655 N N . SER A 1 88 ? 23.450 -9.479 -25.841 1.00 58.75 88 SER A N 1
ATOM 656 C CA . SER A 1 88 ? 24.277 -10.150 -26.850 1.00 58.75 88 SER A CA 1
ATOM 657 C C . SER A 1 88 ? 25.238 -9.239 -27.633 1.00 58.75 88 SER A C 1
ATOM 659 O O . SER A 1 88 ? 25.949 -9.739 -28.503 1.00 58.75 88 SER A O 1
ATOM 661 N N . PHE A 1 89 ? 25.306 -7.926 -27.355 1.00 55.91 89 PHE A N 1
ATOM 662 C CA . PHE A 1 89 ? 25.967 -6.954 -28.250 1.00 55.91 89 PHE A CA 1
ATOM 663 C C . PHE A 1 89 ? 27.089 -6.116 -27.599 1.00 55.91 89 PHE A C 1
ATOM 665 O O . PHE A 1 89 ? 26.927 -5.569 -26.510 1.00 55.91 89 PHE A O 1
ATOM 672 N N . THR A 1 90 ? 28.213 -5.937 -28.309 1.00 56.22 90 THR A N 1
ATOM 673 C CA . THR A 1 90 ? 29.372 -5.102 -27.917 1.00 56.22 90 THR A CA 1
ATOM 674 C C . THR A 1 90 ? 29.806 -4.163 -29.053 1.00 56.22 90 THR A C 1
ATOM 676 O O . THR A 1 90 ? 30.561 -4.551 -29.942 1.00 56.22 90 THR A O 1
ATOM 679 N N . PRO A 1 91 ? 29.364 -2.891 -29.028 1.00 59.84 91 PRO A N 1
ATOM 680 C CA . PRO A 1 91 ? 30.332 -1.786 -29.056 1.00 59.84 91 PRO A CA 1
ATOM 681 C C . PRO A 1 91 ? 29.980 -0.632 -28.087 1.00 59.84 91 PRO A C 1
ATOM 683 O O . PRO A 1 91 ? 28.825 -0.270 -27.874 1.00 59.84 91 PRO A O 1
ATOM 686 N N . LYS A 1 92 ? 31.014 -0.020 -27.488 1.00 59.84 92 LYS A N 1
ATOM 687 C CA . LYS A 1 92 ? 30.921 0.886 -26.318 1.00 59.84 92 LYS A CA 1
ATOM 688 C C . LYS A 1 92 ? 30.223 2.239 -26.550 1.00 59.84 92 LYS A C 1
ATOM 690 O O . LYS A 1 92 ? 29.789 2.851 -25.577 1.00 59.84 92 LYS A O 1
ATOM 695 N N . GLN A 1 93 ? 30.145 2.741 -27.784 1.00 61.50 93 GLN A N 1
ATOM 696 C CA . GLN A 1 93 ? 29.729 4.130 -28.047 1.00 61.50 93 GLN A CA 1
ATOM 697 C C . GLN A 1 93 ? 28.223 4.266 -28.319 1.00 61.50 93 GLN A C 1
ATOM 699 O O . GLN A 1 93 ? 27.578 5.153 -27.755 1.00 61.50 93 GLN A O 1
ATOM 704 N N . ASP A 1 94 ? 27.643 3.336 -29.081 1.00 66.50 94 ASP A N 1
ATOM 705 C CA . ASP A 1 94 ? 26.187 3.243 -29.245 1.00 66.50 94 ASP A CA 1
ATOM 706 C C . ASP A 1 94 ? 25.512 2.854 -27.923 1.00 66.50 94 ASP A C 1
ATOM 708 O O . ASP A 1 94 ? 24.457 3.384 -27.577 1.00 66.50 94 ASP A O 1
ATOM 712 N N . TRP A 1 95 ? 26.194 2.046 -27.102 1.00 62.25 95 TRP A N 1
ATOM 713 C CA . TRP A 1 95 ? 25.740 1.652 -25.767 1.00 62.25 95 TRP A CA 1
ATOM 714 C C . TRP A 1 95 ? 25.436 2.843 -24.844 1.00 62.25 95 TRP A C 1
ATOM 716 O O . TRP A 1 95 ? 24.423 2.835 -24.147 1.00 62.25 95 TRP A O 1
ATOM 726 N N . GLN A 1 96 ? 26.263 3.895 -24.839 1.00 70.06 96 GLN A N 1
ATOM 727 C CA . GLN A 1 96 ? 26.045 5.048 -23.951 1.00 70.06 96 GLN A CA 1
ATOM 728 C C . GLN A 1 96 ? 24.838 5.896 -24.359 1.00 70.06 96 GLN A C 1
ATOM 730 O O . GLN A 1 96 ? 24.106 6.385 -23.500 1.00 70.06 96 GLN A O 1
ATOM 735 N N . LYS A 1 97 ? 24.621 6.089 -25.663 1.00 71.31 97 LYS A N 1
ATOM 736 C CA . LYS A 1 97 ? 23.465 6.848 -26.158 1.00 71.31 97 LYS A CA 1
ATOM 737 C C . LYS A 1 97 ? 22.173 6.063 -25.952 1.00 71.31 97 LYS A C 1
ATOM 739 O O . LYS A 1 97 ? 21.197 6.622 -25.459 1.00 71.31 97 LYS A O 1
ATOM 744 N N . LEU A 1 98 ? 22.202 4.765 -26.249 1.00 68.44 98 LEU A N 1
ATOM 745 C CA . LEU A 1 98 ? 21.051 3.877 -26.111 1.00 68.44 98 LEU A CA 1
ATOM 746 C C . LEU A 1 98 ? 20.663 3.663 -24.647 1.00 68.44 98 LEU A C 1
ATOM 748 O O . LEU A 1 98 ? 19.494 3.807 -24.309 1.00 68.44 98 LEU A O 1
ATOM 752 N N . SER A 1 99 ? 21.624 3.403 -23.754 1.00 68.69 99 SER A N 1
ATOM 753 C CA . SER A 1 99 ? 21.347 3.265 -22.314 1.00 68.69 99 SER A CA 1
ATOM 754 C C . SER A 1 99 ? 20.744 4.535 -21.718 1.00 68.69 99 SER A C 1
ATOM 756 O O . SER A 1 99 ? 19.795 4.446 -20.943 1.00 68.69 99 SER A O 1
ATOM 758 N N . ARG A 1 100 ? 21.225 5.718 -22.128 1.00 73.19 100 ARG A N 1
ATOM 759 C CA . ARG A 1 100 ? 20.606 6.994 -21.746 1.00 73.19 100 ARG A CA 1
ATOM 760 C C . ARG A 1 100 ? 19.183 7.104 -22.276 1.00 73.19 100 ARG A C 1
ATOM 762 O O . ARG A 1 100 ? 18.309 7.483 -21.513 1.00 73.19 100 ARG A O 1
ATOM 769 N N . GLN A 1 101 ? 18.940 6.739 -23.533 1.00 69.94 101 GLN A N 1
ATOM 770 C CA . GLN A 1 101 ? 17.606 6.796 -24.129 1.00 69.94 101 GLN A CA 1
ATOM 771 C C . GLN A 1 101 ? 16.616 5.828 -23.461 1.00 69.94 101 GLN A C 1
ATOM 773 O O . GLN A 1 101 ? 15.463 6.186 -23.239 1.00 69.94 101 GLN A O 1
ATOM 778 N N . VAL A 1 102 ? 17.054 4.622 -23.087 1.00 71.12 102 VAL A N 1
ATOM 779 C CA . VAL A 1 102 ? 16.231 3.673 -22.319 1.00 71.12 102 VAL A CA 1
ATOM 780 C C . VAL A 1 102 ? 15.948 4.229 -20.923 1.00 71.12 102 VAL A C 1
ATOM 782 O O . VAL A 1 102 ? 14.797 4.238 -20.489 1.00 71.12 102 VAL A O 1
ATOM 785 N N . ALA A 1 103 ? 16.979 4.736 -20.241 1.00 71.19 103 ALA A N 1
ATOM 786 C CA . ALA A 1 103 ? 16.861 5.298 -18.898 1.00 71.19 103 ALA A CA 1
ATOM 787 C C . ALA A 1 103 ? 15.952 6.536 -18.848 1.00 71.19 103 ALA A C 1
ATOM 789 O O . ALA A 1 103 ? 15.272 6.746 -17.852 1.00 71.19 103 ALA A O 1
ATOM 790 N N . THR A 1 104 ? 15.895 7.335 -19.917 1.00 76.31 104 THR A N 1
ATOM 791 C CA . THR A 1 104 ? 14.991 8.492 -20.012 1.00 76.31 104 THR A CA 1
ATOM 792 C C . THR A 1 104 ? 13.589 8.143 -20.510 1.00 76.31 104 THR A C 1
ATOM 794 O O . THR A 1 104 ? 12.758 9.043 -20.600 1.00 76.31 104 THR A O 1
ATOM 797 N N . SER A 1 105 ? 13.315 6.877 -20.847 1.00 81.19 105 SER A N 1
ATOM 798 C CA . SER A 1 105 ? 12.009 6.423 -21.362 1.00 81.19 105 SER A CA 1
ATOM 799 C C . SER A 1 105 ? 11.262 5.483 -20.409 1.00 81.19 105 SER A C 1
ATOM 801 O O . SER A 1 105 ? 10.126 5.086 -20.677 1.00 81.19 105 SER A O 1
ATOM 803 N N . GLN A 1 106 ? 11.894 5.102 -19.301 1.00 85.50 106 GLN A N 1
ATOM 804 C CA . GLN A 1 106 ? 11.356 4.171 -18.318 1.00 85.50 106 GLN A CA 1
ATOM 805 C C . GLN A 1 106 ? 11.660 4.676 -16.914 1.00 85.50 106 GLN A C 1
ATOM 807 O O . GLN A 1 106 ? 12.784 5.084 -16.631 1.00 85.50 106 GLN A O 1
ATOM 812 N N . ILE A 1 107 ? 10.691 4.571 -16.011 1.00 85.75 107 ILE A N 1
ATOM 813 C CA . ILE A 1 107 ? 10.935 4.770 -14.582 1.00 85.75 107 ILE A CA 1
ATOM 814 C C . ILE A 1 107 ? 11.029 3.399 -13.933 1.00 85.75 107 ILE A C 1
ATOM 816 O O . ILE A 1 107 ? 10.192 2.524 -14.178 1.00 85.75 107 ILE A O 1
ATOM 820 N N . ARG A 1 108 ? 12.066 3.212 -13.119 1.00 87.81 108 ARG A N 1
ATOM 821 C CA . ARG A 1 108 ? 12.352 1.962 -12.419 1.00 87.81 108 ARG A CA 1
ATOM 822 C C . ARG A 1 108 ? 12.212 2.144 -10.920 1.00 87.81 108 ARG A C 1
ATOM 824 O O . ARG A 1 108 ? 12.497 3.224 -10.404 1.00 87.81 108 ARG A O 1
ATOM 831 N N . SER A 1 109 ? 11.798 1.084 -10.234 1.00 88.88 109 SER A N 1
ATOM 832 C CA . SER A 1 109 ? 11.748 1.085 -8.780 1.00 88.88 109 SER A CA 1
ATOM 833 C C . SER A 1 109 ? 13.168 1.219 -8.215 1.00 88.88 109 SER A C 1
ATOM 835 O O . SER A 1 109 ? 14.050 0.449 -8.603 1.00 88.88 109 SER A O 1
ATOM 837 N N . PRO A 1 110 ? 13.426 2.168 -7.304 1.00 87.25 110 PRO A N 1
ATOM 838 C CA . PRO A 1 110 ? 14.730 2.312 -6.661 1.00 87.25 110 PRO A CA 1
ATOM 839 C C . PRO A 1 110 ? 14.976 1.256 -5.575 1.00 87.25 110 PRO A C 1
ATOM 841 O O . PRO A 1 110 ? 16.123 1.034 -5.194 1.00 87.25 110 PRO A O 1
ATOM 844 N N . ILE A 1 111 ? 13.914 0.621 -5.068 1.00 88.50 111 ILE A N 1
ATOM 845 C CA . ILE A 1 111 ? 13.970 -0.363 -3.985 1.00 88.50 111 ILE A CA 1
ATOM 846 C C . ILE A 1 111 ? 13.104 -1.584 -4.303 1.00 88.50 111 ILE A C 1
ATOM 848 O O . ILE A 1 111 ? 12.180 -1.511 -5.112 1.00 88.50 111 ILE A O 1
ATOM 852 N N . THR A 1 112 ? 13.378 -2.696 -3.629 1.00 89.88 112 THR A N 1
ATOM 853 C CA . THR A 1 112 ? 12.427 -3.808 -3.546 1.00 89.88 112 THR A CA 1
ATOM 854 C C . THR A 1 112 ? 11.414 -3.500 -2.445 1.00 89.88 112 THR A C 1
ATOM 856 O O . THR A 1 112 ? 11.811 -3.088 -1.354 1.00 89.88 112 THR A O 1
ATOM 859 N N . GLY A 1 113 ? 10.123 -3.677 -2.713 1.00 90.00 113 GLY A N 1
ATOM 860 C CA . GLY A 1 113 ? 9.062 -3.391 -1.748 1.00 90.00 113 GLY A CA 1
ATOM 861 C C . GLY A 1 113 ? 7.665 -3.559 -2.332 1.00 90.00 113 GLY A C 1
ATOM 862 O O . GLY A 1 113 ? 7.496 -4.114 -3.413 1.00 90.00 113 GLY A O 1
ATOM 863 N N . GLN A 1 114 ? 6.660 -3.073 -1.615 1.00 90.44 114 GLN A N 1
ATOM 864 C CA . GLN A 1 114 ? 5.275 -3.051 -2.061 1.00 90.44 114 GLN A CA 1
ATOM 865 C C . GLN A 1 114 ? 4.849 -1.634 -2.433 1.00 90.44 114 GLN A C 1
ATOM 867 O O . GLN A 1 114 ? 5.236 -0.657 -1.788 1.00 90.44 114 GLN A O 1
ATOM 872 N N . VAL A 1 115 ? 4.047 -1.522 -3.486 1.00 90.50 115 VAL A N 1
ATOM 873 C CA . VAL A 1 115 ? 3.454 -0.252 -3.903 1.00 90.50 115 VAL A CA 1
ATOM 874 C C . VAL A 1 115 ? 2.352 0.108 -2.912 1.00 90.50 115 VAL A C 1
ATOM 876 O O . VAL A 1 115 ? 1.278 -0.493 -2.919 1.00 90.50 115 VAL A O 1
ATOM 879 N N . LEU A 1 116 ? 2.622 1.084 -2.049 1.00 88.00 116 LEU A N 1
ATOM 880 C CA . LEU A 1 116 ? 1.685 1.539 -1.023 1.00 88.00 116 LEU A CA 1
ATOM 881 C C . LEU A 1 116 ? 0.687 2.543 -1.603 1.00 88.00 116 LEU A C 1
ATOM 883 O O . LEU A 1 116 ? -0.505 2.495 -1.309 1.00 88.00 116 LEU A O 1
ATOM 887 N N . ARG A 1 117 ? 1.175 3.436 -2.466 1.00 85.94 117 ARG A N 1
ATOM 888 C CA . ARG A 1 117 ? 0.393 4.499 -3.102 1.00 85.94 117 ARG A CA 1
ATOM 889 C C . ARG A 1 117 ? 0.845 4.682 -4.542 1.00 85.94 117 ARG A C 1
ATOM 891 O O . ARG A 1 117 ? 2.026 4.512 -4.828 1.00 85.94 117 ARG A O 1
ATOM 898 N N . LEU A 1 118 ? -0.085 5.036 -5.428 1.00 82.81 118 LEU A N 1
ATOM 899 C CA . LEU A 1 118 ? 0.207 5.285 -6.843 1.00 82.81 118 LEU A CA 1
ATOM 900 C C . LEU A 1 118 ? 0.058 6.765 -7.245 1.00 82.81 118 LEU A C 1
ATOM 902 O O . LEU A 1 118 ? 0.805 7.229 -8.098 1.00 82.81 118 LEU A O 1
ATOM 906 N N . GLU A 1 119 ? -0.880 7.511 -6.644 1.00 77.50 119 GLU A N 1
ATOM 907 C CA . GLU A 1 119 ? -1.185 8.895 -7.043 1.00 77.50 119 GLU A CA 1
ATOM 908 C C . GLU A 1 119 ? -1.397 9.836 -5.839 1.00 77.50 119 GLU A C 1
ATOM 910 O O . GLU A 1 119 ? -1.996 9.429 -4.834 1.00 77.50 119 GLU A O 1
ATOM 915 N N . PRO A 1 120 ? -0.929 11.102 -5.900 1.00 71.12 120 PRO A N 1
ATOM 916 C CA . PRO A 1 120 ? -0.249 11.754 -7.031 1.00 71.12 120 PRO A CA 1
ATOM 917 C C . PRO A 1 120 ? 1.230 11.356 -7.174 1.00 71.12 120 PRO A C 1
ATOM 919 O O . PRO A 1 120 ? 1.864 11.678 -8.172 1.00 71.12 120 PRO A O 1
ATOM 922 N N . VAL A 1 121 ? 1.780 10.640 -6.195 1.00 82.25 121 VAL A N 1
ATOM 923 C CA . VAL A 1 121 ? 3.145 10.104 -6.200 1.00 82.25 121 VAL A CA 1
ATOM 924 C C . VAL A 1 121 ? 3.109 8.601 -5.967 1.00 82.25 121 VAL A C 1
ATOM 926 O O . VAL A 1 121 ? 2.213 8.104 -5.276 1.00 82.25 121 VAL A O 1
ATOM 929 N N . VAL A 1 122 ? 4.099 7.888 -6.504 1.00 86.44 122 VAL A N 1
ATOM 930 C CA . VAL A 1 122 ? 4.266 6.468 -6.206 1.00 86.44 122 VAL A CA 1
ATOM 931 C C . VAL A 1 122 ? 5.090 6.315 -4.942 1.00 86.44 122 VAL A C 1
ATOM 933 O O . VAL A 1 122 ? 6.258 6.695 -4.905 1.00 86.44 122 VAL A O 1
ATOM 936 N N . GLU A 1 123 ? 4.492 5.736 -3.909 1.00 88.31 123 GLU A N 1
ATOM 937 C CA . GLU A 1 123 ? 5.184 5.397 -2.670 1.00 88.31 123 GLU A CA 1
ATOM 938 C C . GLU A 1 123 ? 5.410 3.893 -2.613 1.00 88.31 123 GLU A C 1
ATOM 940 O O . GLU A 1 123 ? 4.466 3.104 -2.678 1.00 88.31 123 GLU A O 1
ATOM 945 N N . ILE A 1 124 ? 6.675 3.505 -2.480 1.00 89.06 124 ILE A N 1
ATOM 946 C CA . ILE A 1 124 ? 7.096 2.109 -2.363 1.00 89.06 124 ILE A CA 1
ATOM 947 C C . ILE A 1 124 ? 7.693 1.926 -0.973 1.00 89.06 124 ILE A C 1
ATOM 949 O O . ILE A 1 124 ? 8.537 2.721 -0.548 1.00 89.06 124 ILE A O 1
ATOM 953 N N . GLY A 1 125 ? 7.255 0.898 -0.257 1.00 87.88 125 GLY A N 1
ATOM 954 C CA . GLY A 1 125 ? 7.702 0.619 1.104 1.00 87.88 125 GLY A CA 1
ATOM 955 C C . GLY A 1 125 ? 7.330 -0.787 1.554 1.00 87.88 125 GLY A C 1
ATOM 956 O O . GLY A 1 125 ? 6.916 -1.615 0.745 1.00 87.88 125 GLY A O 1
ATOM 957 N N . ASN A 1 126 ? 7.496 -1.069 2.842 1.00 88.19 126 ASN A N 1
ATOM 958 C CA . ASN A 1 126 ? 7.049 -2.328 3.427 1.00 88.19 126 ASN A CA 1
ATOM 959 C C . ASN A 1 126 ? 5.615 -2.175 3.957 1.00 88.19 126 ASN A C 1
ATOM 961 O O . ASN A 1 126 ? 5.263 -1.146 4.534 1.00 88.19 126 ASN A O 1
ATOM 965 N N . LEU A 1 127 ? 4.786 -3.200 3.773 1.00 83.69 127 LEU A N 1
ATOM 966 C CA . LEU A 1 127 ? 3.419 -3.225 4.293 1.00 83.69 127 LEU A CA 1
ATOM 967 C C . LEU A 1 127 ? 3.389 -3.313 5.820 1.00 83.69 127 LEU A C 1
ATOM 969 O O . LEU A 1 127 ? 2.474 -2.796 6.449 1.00 83.69 127 LEU A O 1
ATOM 973 N N . GLU A 1 128 ? 4.410 -3.924 6.420 1.00 83.62 128 GLU A N 1
ATOM 974 C CA . GLU A 1 128 ? 4.560 -4.037 7.877 1.00 83.62 128 GLU A CA 1
ATOM 975 C C . GLU A 1 128 ? 4.696 -2.669 8.565 1.00 83.62 128 GLU A C 1
ATOM 977 O O . GLU A 1 128 ? 4.373 -2.517 9.743 1.00 83.62 128 GLU A O 1
ATOM 982 N N . ASP A 1 129 ? 5.125 -1.654 7.814 1.00 83.50 129 ASP A N 1
ATOM 983 C CA . ASP A 1 129 ? 5.251 -0.281 8.293 1.00 83.50 129 ASP A CA 1
ATOM 984 C C . ASP A 1 129 ? 3.925 0.501 8.240 1.00 83.50 129 ASP A C 1
ATOM 986 O O . ASP A 1 129 ? 3.858 1.645 8.711 1.00 83.50 129 ASP A O 1
ATOM 990 N N . VAL A 1 130 ? 2.874 -0.092 7.661 1.00 85.06 130 VAL A N 1
ATOM 991 C CA . VAL A 1 130 ? 1.537 0.492 7.542 1.00 85.06 130 VAL A CA 1
ATOM 992 C C . VAL A 1 130 ? 0.732 0.173 8.799 1.00 85.06 130 VAL A C 1
ATOM 994 O O . VAL A 1 130 ? 0.463 -0.980 9.125 1.00 85.06 130 VAL A O 1
ATOM 997 N N . GLN A 1 131 ? 0.315 1.216 9.512 1.00 89.06 131 GLN A N 1
ATOM 998 C CA . GLN A 1 131 ? -0.456 1.108 10.745 1.00 89.06 131 GLN A CA 1
ATOM 999 C C . GLN A 1 131 ? -1.860 1.660 10.551 1.00 89.06 131 GLN A C 1
ATOM 1001 O O . GLN A 1 131 ? -2.037 2.808 10.143 1.00 89.06 131 GLN A O 1
ATOM 1006 N N . VAL A 1 132 ? -2.856 0.852 10.904 1.00 90.06 132 VAL A N 1
ATOM 1007 C CA . VAL A 1 132 ? -4.261 1.256 10.915 1.00 90.06 132 VAL A CA 1
ATOM 1008 C C . VAL A 1 132 ? -4.608 1.740 12.317 1.00 90.06 132 VAL A C 1
ATOM 1010 O O . VAL A 1 132 ? -4.465 1.005 13.294 1.00 90.06 132 VAL A O 1
ATOM 1013 N N . ILE A 1 133 ? -5.030 2.994 12.423 1.00 91.25 133 ILE A N 1
ATOM 1014 C CA . ILE A 1 133 ? -5.259 3.693 13.685 1.00 91.25 133 ILE A CA 1
ATOM 1015 C C . ILE A 1 133 ? -6.737 4.049 13.796 1.00 91.25 133 ILE A C 1
ATOM 1017 O O . ILE A 1 133 ? -7.335 4.533 12.841 1.00 91.25 133 ILE A O 1
ATOM 1021 N N . ALA A 1 134 ? -7.325 3.854 14.973 1.00 89.88 134 ALA A N 1
ATOM 1022 C CA . ALA A 1 134 ? -8.669 4.334 15.274 1.00 89.88 134 ALA A CA 1
ATOM 1023 C C . ALA A 1 134 ? -8.684 5.181 16.547 1.00 89.88 134 ALA A C 1
ATOM 1025 O O . ALA A 1 134 ? -8.061 4.824 17.546 1.00 89.88 134 ALA A O 1
ATOM 1026 N N . HIS A 1 135 ? -9.427 6.285 16.533 1.00 89.00 135 HIS A N 1
ATOM 1027 C CA . HIS A 1 135 ? -9.555 7.202 17.667 1.00 89.00 135 HIS A CA 1
ATOM 1028 C C . HIS A 1 135 ? -10.680 6.758 18.604 1.00 89.00 135 HIS A C 1
ATOM 1030 O O . HIS A 1 135 ? -11.732 7.389 18.702 1.00 89.00 135 HIS A O 1
ATOM 1036 N N . LEU A 1 136 ? -10.468 5.614 19.250 1.00 84.38 136 LEU A N 1
ATOM 1037 C CA . LEU A 1 136 ? -11.366 5.057 20.258 1.00 84.38 136 LEU A CA 1
ATOM 1038 C C . LEU A 1 136 ? -10.844 5.404 21.651 1.00 84.38 136 LEU A C 1
ATOM 1040 O O . LEU A 1 136 ? -9.637 5.382 21.885 1.00 84.38 136 LEU A O 1
ATOM 1044 N N . ALA A 1 137 ? -11.754 5.697 22.580 1.00 77.75 137 ALA A N 1
ATOM 1045 C CA . ALA A 1 137 ? -11.366 5.898 23.968 1.00 77.75 137 ALA A CA 1
ATOM 1046 C C . ALA A 1 137 ? -10.866 4.565 24.574 1.00 77.75 137 ALA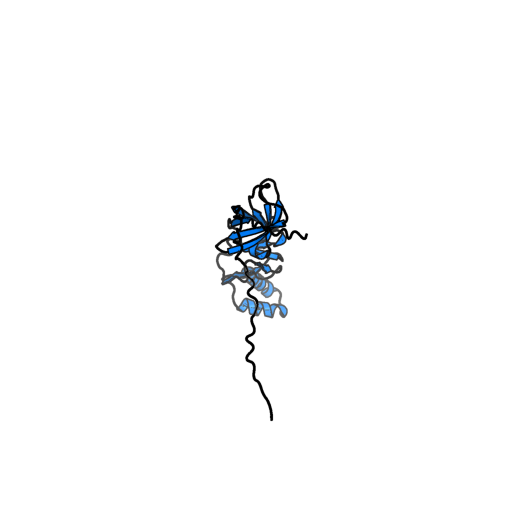 A C 1
ATOM 1048 O O . ALA A 1 137 ? -11.417 3.503 24.262 1.00 77.75 137 ALA A O 1
ATOM 1049 N N . PRO A 1 138 ? -9.829 4.582 25.430 1.00 73.81 138 PRO A N 1
ATOM 1050 C CA . PRO A 1 138 ? -9.175 3.365 25.917 1.00 73.81 138 PRO A CA 1
ATOM 1051 C C . PRO A 1 138 ? -10.077 2.480 26.792 1.00 73.81 138 PRO A C 1
ATOM 1053 O O . PRO A 1 138 ? -9.824 1.289 26.933 1.00 73.81 138 PRO A O 1
ATOM 1056 N N . ASP A 1 139 ? -11.146 3.034 27.365 1.00 81.00 139 ASP A N 1
ATOM 1057 C CA . ASP A 1 139 ? -12.157 2.315 28.145 1.00 81.00 139 ASP A CA 1
ATOM 1058 C C . ASP A 1 139 ? -13.188 1.574 27.272 1.00 81.00 139 ASP A C 1
ATOM 1060 O O . ASP A 1 139 ? -13.944 0.739 27.772 1.00 81.00 139 ASP A O 1
ATOM 1064 N N . GLN A 1 140 ? -13.221 1.860 25.967 1.00 76.94 140 GLN A N 1
ATOM 1065 C CA . GLN A 1 140 ? -14.227 1.343 25.037 1.00 76.94 140 GLN A CA 1
ATOM 1066 C C . GLN A 1 140 ? -13.810 0.062 24.320 1.00 76.94 140 GLN A C 1
ATOM 1068 O O . GLN A 1 140 ? -14.669 -0.615 23.752 1.00 76.94 140 GLN A O 1
ATOM 1073 N N . VAL A 1 141 ? -12.520 -0.277 24.333 1.00 85.75 141 VAL A N 1
ATOM 1074 C CA . VAL A 1 141 ? -11.988 -1.440 23.620 1.00 85.75 141 VAL A CA 1
ATOM 1075 C C . VAL A 1 141 ? -10.905 -2.165 24.399 1.00 85.75 141 VAL A C 1
ATOM 1077 O O . VAL A 1 141 ? -10.213 -1.591 25.234 1.00 85.75 141 VAL A O 1
ATOM 1080 N N . LYS A 1 142 ? -10.740 -3.454 24.100 1.00 86.94 142 LYS A N 1
ATOM 1081 C CA . LYS A 1 142 ? -9.695 -4.304 24.680 1.00 86.94 142 LYS A CA 1
ATOM 1082 C C . LYS A 1 142 ? -8.776 -4.858 23.600 1.00 86.94 142 LYS A C 1
ATOM 1084 O O . LYS A 1 142 ? -9.201 -5.100 22.473 1.00 86.94 142 LYS A O 1
ATOM 1089 N N . ILE A 1 143 ? -7.523 -5.119 23.969 1.00 90.25 143 ILE A N 1
ATOM 1090 C CA . ILE A 1 143 ? -6.587 -5.861 23.114 1.00 90.25 143 ILE A CA 1
ATOM 1091 C C . ILE A 1 143 ? -7.192 -7.235 22.783 1.00 90.25 143 ILE A C 1
ATOM 1093 O O . ILE A 1 143 ? -7.780 -7.890 23.643 1.00 90.25 143 ILE A O 1
ATOM 1097 N N . GLY A 1 144 ? -7.069 -7.649 21.524 1.00 88.12 144 GLY A N 1
ATOM 1098 C CA . GLY A 1 144 ? -7.639 -8.876 20.970 1.00 88.12 144 GLY A CA 1
ATOM 1099 C C . GLY A 1 144 ? -9.089 -8.750 20.495 1.00 88.12 144 GLY A C 1
ATOM 1100 O O . GLY A 1 144 ? -9.596 -9.683 19.875 1.00 88.12 144 GLY A O 1
ATOM 1101 N N . GLN A 1 145 ? -9.761 -7.621 20.746 1.00 87.44 145 GLN A N 1
ATOM 1102 C CA . GLN A 1 145 ? -11.151 -7.423 20.343 1.00 87.44 145 GLN A CA 1
ATOM 1103 C C . GLN A 1 145 ? -11.283 -7.278 18.826 1.00 87.44 145 GLN A C 1
ATOM 1105 O O . GLN A 1 145 ? -10.506 -6.565 18.188 1.00 87.44 145 GLN A O 1
ATOM 1110 N N . THR A 1 146 ? -12.287 -7.946 18.259 1.00 88.88 146 THR A N 1
ATOM 1111 C CA . THR A 1 146 ? -12.623 -7.837 16.838 1.00 88.88 146 THR A CA 1
ATOM 1112 C C . THR A 1 146 ? -13.316 -6.511 16.553 1.00 88.88 146 THR A C 1
ATOM 1114 O O . THR A 1 146 ? -14.228 -6.089 17.270 1.00 88.88 146 THR A O 1
ATOM 1117 N N . VAL A 1 147 ? -12.903 -5.869 15.468 1.00 88.88 147 VAL A N 1
ATOM 1118 C CA . VAL A 1 147 ? -13.502 -4.637 14.968 1.00 88.88 147 VAL A CA 1
ATOM 1119 C C . VAL A 1 147 ? -13.839 -4.779 13.490 1.00 88.88 147 VAL A C 1
ATOM 1121 O O . VAL A 1 147 ? -13.166 -5.489 12.747 1.00 88.88 147 VAL A O 1
ATOM 1124 N N . ALA A 1 148 ? -14.886 -4.081 13.076 1.00 89.06 148 ALA A N 1
ATOM 1125 C CA . ALA A 1 148 ? -15.261 -3.892 11.689 1.00 89.06 148 ALA A CA 1
ATOM 1126 C C . ALA A 1 148 ? -14.923 -2.470 11.261 1.00 89.06 148 ALA A C 1
ATOM 1128 O O . ALA A 1 148 ? -15.384 -1.499 11.857 1.00 89.06 148 ALA A O 1
ATOM 1129 N N . ILE A 1 149 ? -14.135 -2.341 10.210 1.00 88.12 149 ILE A N 1
ATOM 1130 C CA . ILE A 1 149 ? -13.790 -1.077 9.584 1.00 88.12 149 ILE A CA 1
ATOM 1131 C C . ILE A 1 149 ? -14.717 -0.877 8.391 1.00 88.12 149 ILE A C 1
ATOM 1133 O O . ILE A 1 149 ? -14.732 -1.668 7.455 1.00 88.12 149 ILE A O 1
ATOM 1137 N N . LEU A 1 150 ? -15.502 0.189 8.443 1.00 86.75 150 LEU A N 1
ATOM 1138 C CA . LEU A 1 150 ? -16.446 0.587 7.415 1.00 86.75 150 LEU A CA 1
ATOM 1139 C C . LEU A 1 150 ? -15.793 1.658 6.543 1.00 86.75 150 LEU A C 1
ATOM 1141 O O . LEU A 1 150 ? -15.522 2.768 7.013 1.00 86.75 150 LEU A O 1
ATOM 1145 N N . CYS A 1 151 ? -15.560 1.311 5.281 1.00 81.31 151 CYS A N 1
ATOM 1146 C CA . CYS A 1 151 ? -14.916 2.165 4.289 1.00 81.31 151 CYS A CA 1
ATOM 1147 C C . CYS A 1 151 ? -15.583 1.953 2.927 1.00 81.31 151 CYS A C 1
ATOM 1149 O O . CYS A 1 151 ? -15.668 0.813 2.482 1.00 81.31 151 CYS A O 1
ATOM 1151 N N . ASP A 1 152 ? -16.094 3.008 2.284 1.00 74.31 152 ASP A N 1
ATOM 1152 C CA . ASP A 1 152 ? -16.739 2.945 0.958 1.00 74.31 152 ASP A CA 1
ATOM 1153 C C . ASP A 1 152 ? -17.695 1.751 0.762 1.00 74.31 152 ASP A C 1
ATOM 1155 O O . ASP A 1 152 ? -17.613 1.004 -0.211 1.00 74.31 152 ASP A O 1
ATOM 1159 N N . GLN A 1 153 ? -18.608 1.551 1.721 1.00 75.06 153 GLN A N 1
ATOM 1160 C CA . GLN A 1 153 ? -19.602 0.459 1.731 1.00 75.06 153 GLN A CA 1
ATOM 1161 C C . GLN A 1 153 ? -19.019 -0.958 1.876 1.00 75.06 153 GLN A C 1
ATOM 1163 O O . GLN A 1 153 ? -19.759 -1.938 1.797 1.00 75.06 153 GLN A O 1
ATOM 1168 N N . ARG A 1 154 ? -17.716 -1.083 2.129 1.00 82.69 154 ARG A N 1
ATOM 1169 C CA . ARG A 1 154 ? -17.057 -2.339 2.483 1.00 82.69 154 ARG A CA 1
ATOM 1170 C C . ARG A 1 154 ? -16.859 -2.424 3.987 1.00 82.69 154 ARG A C 1
ATOM 1172 O O . ARG A 1 154 ? -16.578 -1.426 4.652 1.00 82.69 154 ARG A O 1
ATOM 1179 N N . GLU A 1 155 ? -16.997 -3.637 4.499 1.00 87.44 155 GLU A N 1
ATOM 1180 C CA . GLU A 1 155 ? -16.681 -3.988 5.877 1.00 87.44 155 GLU A CA 1
ATOM 1181 C C . GLU A 1 155 ? -15.398 -4.819 5.869 1.00 87.44 155 GLU A C 1
ATOM 1183 O O . GLU A 1 155 ? -15.340 -5.890 5.266 1.00 87.44 155 GLU A O 1
ATOM 1188 N N . ILE A 1 156 ? -14.353 -4.285 6.491 1.00 88.88 156 ILE A N 1
ATOM 1189 C CA . ILE A 1 156 ? -13.044 -4.918 6.617 1.00 88.88 156 ILE A CA 1
ATOM 1190 C C . ILE A 1 156 ? -12.886 -5.341 8.070 1.00 88.88 156 ILE A C 1
ATOM 1192 O O . ILE A 1 156 ? -13.026 -4.522 8.976 1.00 88.88 156 ILE A O 1
ATOM 1196 N N . LEU A 1 157 ? -12.598 -6.614 8.307 1.00 89.94 157 LEU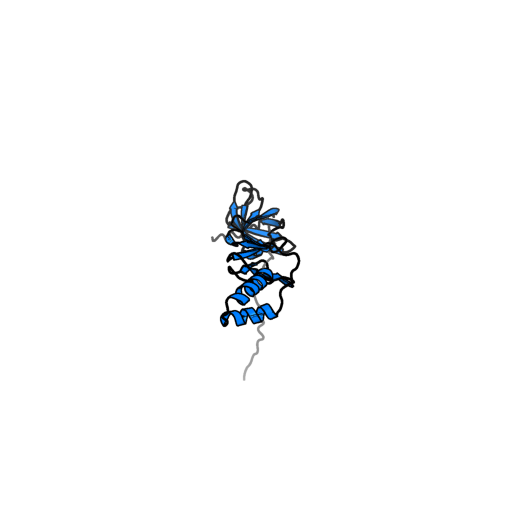 A N 1
ATOM 1197 C CA . LEU A 1 157 ? -12.394 -7.115 9.658 1.00 89.94 157 LEU A CA 1
ATOM 1198 C C . LEU A 1 157 ? -10.948 -6.914 10.109 1.00 89.94 157 LEU A C 1
ATOM 1200 O O . LEU A 1 157 ? -9.996 -6.980 9.327 1.00 89.94 157 LEU A O 1
ATOM 1204 N N . GLY A 1 158 ? -10.803 -6.658 11.403 1.00 90.00 158 GLY A N 1
ATOM 1205 C CA . GLY A 1 158 ? -9.513 -6.573 12.055 1.00 90.00 158 GLY A CA 1
ATOM 1206 C C . GLY A 1 158 ? -9.614 -6.801 13.554 1.00 90.00 158 GLY A C 1
ATOM 1207 O O . GLY A 1 158 ? -10.680 -7.081 14.113 1.00 90.00 158 GLY A O 1
ATOM 1208 N N . ARG A 1 159 ? -8.474 -6.673 14.224 1.00 91.06 159 ARG A N 1
ATOM 1209 C CA . ARG A 1 159 ? -8.329 -6.853 15.666 1.00 91.06 159 ARG A CA 1
ATOM 1210 C C . ARG A 1 159 ? -7.548 -5.713 16.283 1.00 91.06 159 ARG A C 1
ATOM 1212 O O . ARG A 1 159 ? -6.597 -5.208 15.695 1.00 91.06 159 ARG A O 1
ATOM 1219 N N . VAL A 1 160 ? -7.916 -5.350 17.505 1.00 90.94 160 VAL A N 1
ATOM 1220 C CA . VAL A 1 160 ? -7.139 -4.410 18.315 1.00 90.94 160 VAL A CA 1
ATOM 1221 C C . VAL A 1 160 ? -5.868 -5.107 18.790 1.00 90.94 160 VAL A C 1
ATOM 1223 O O . VAL A 1 160 ? -5.942 -6.080 19.537 1.00 90.94 160 VAL A O 1
ATOM 1226 N N . ILE A 1 161 ? -4.704 -4.605 18.393 1.00 92.25 161 ILE A N 1
ATOM 1227 C CA . ILE A 1 161 ? -3.405 -5.144 18.831 1.00 92.25 161 ILE A CA 1
ATOM 1228 C C . ILE A 1 161 ? -2.771 -4.308 19.937 1.00 92.25 161 ILE A C 1
ATOM 1230 O O . ILE A 1 161 ? -1.999 -4.824 20.740 1.00 92.25 161 ILE A O 1
ATOM 1234 N N . GLN A 1 162 ? -3.123 -3.026 20.018 1.00 91.62 162 GLN A N 1
ATOM 1235 C CA . GLN A 1 162 ? -2.598 -2.127 21.033 1.00 91.62 162 GLN A CA 1
ATOM 1236 C C . GLN A 1 162 ? -3.609 -1.027 21.342 1.00 91.62 162 GLN A C 1
ATOM 1238 O O . GLN A 1 162 ? -4.246 -0.489 20.439 1.00 91.62 162 GLN A O 1
ATOM 1243 N N . VAL A 1 163 ? -3.720 -0.673 22.620 1.00 90.44 163 VAL A N 1
ATOM 1244 C CA . VAL A 1 163 ? -4.519 0.458 23.100 1.00 90.44 163 VAL A CA 1
ATOM 1245 C C . VAL A 1 163 ? -3.554 1.512 23.633 1.00 90.44 163 VAL A C 1
ATOM 1247 O O . VAL A 1 163 ? -2.697 1.198 24.459 1.00 90.44 163 VAL A O 1
ATOM 1250 N N . GLN A 1 164 ? -3.662 2.740 23.135 1.00 88.38 164 GLN A N 1
ATOM 1251 C CA . GLN A 1 164 ? -2.948 3.911 23.640 1.00 88.38 164 GLN A CA 1
ATOM 1252 C C . GLN A 1 164 ? -3.946 4.898 24.257 1.00 88.38 164 GLN A C 1
ATOM 1254 O O . GLN A 1 164 ? -5.156 4.679 24.235 1.00 88.38 164 GLN A O 1
ATOM 1259 N N . THR A 1 165 ? -3.433 5.973 24.852 1.00 84.25 165 THR A N 1
ATOM 1260 C CA . THR A 1 165 ? -4.239 6.954 25.594 1.00 84.25 165 THR A CA 1
ATOM 1261 C C 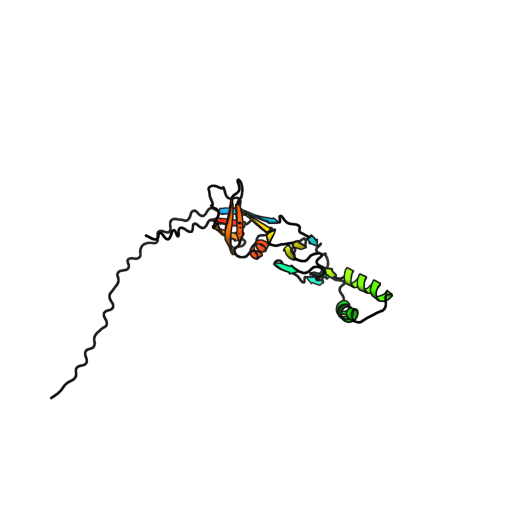. THR A 1 165 ? -5.293 7.646 24.721 1.00 84.25 165 THR A C 1
ATOM 1263 O O . THR A 1 165 ? -6.368 7.977 25.212 1.00 84.25 165 THR A O 1
ATOM 1266 N N . ASP A 1 166 ? -4.997 7.862 23.440 1.00 84.81 166 ASP A N 1
ATOM 1267 C CA . ASP A 1 166 ? -5.783 8.666 22.493 1.00 84.81 166 ASP A CA 1
ATOM 1268 C C . ASP A 1 166 ? -6.188 7.912 21.212 1.00 84.81 166 ASP A C 1
ATOM 1270 O O . ASP A 1 166 ? -6.996 8.406 20.419 1.00 84.81 166 ASP A O 1
ATOM 1274 N N . HIS A 1 167 ? -5.619 6.729 20.983 1.00 88.06 167 HIS A N 1
ATOM 1275 C CA . HIS A 1 167 ? -5.894 5.917 19.806 1.00 88.06 167 HIS A CA 1
ATOM 1276 C C . HIS A 1 167 ? -5.594 4.438 20.040 1.00 88.06 167 HIS A C 1
ATOM 1278 O O . HIS A 1 167 ? -4.928 4.047 20.997 1.00 88.06 167 HIS A O 1
ATOM 1284 N N . VAL A 1 168 ? -6.066 3.595 19.129 1.00 90.75 168 VAL A N 1
ATOM 1285 C CA . VAL A 1 168 ? -5.815 2.153 19.138 1.00 90.75 168 VAL A CA 1
ATOM 1286 C C . VAL A 1 168 ? -5.201 1.733 17.814 1.00 90.75 168 VAL A C 1
ATOM 1288 O O . VAL A 1 168 ? -5.544 2.278 16.764 1.00 90.75 168 VAL A O 1
ATOM 1291 N N . LEU A 1 169 ? -4.288 0.767 17.871 1.00 91.25 169 LEU A N 1
ATOM 1292 C CA . LEU A 1 169 ? -3.718 0.142 16.685 1.00 91.25 169 LEU A CA 1
ATOM 1293 C C . LEU A 1 169 ? -4.525 -1.096 16.326 1.00 91.25 169 LEU A C 1
ATOM 1295 O O . LEU A 1 169 ? -4.808 -1.946 17.179 1.00 91.25 169 LEU A O 1
ATOM 1299 N N . LEU A 1 170 ? -4.861 -1.186 15.048 1.00 91.06 170 LEU A N 1
ATOM 1300 C CA . LEU A 1 170 ? -5.624 -2.270 14.467 1.00 91.06 170 LEU A CA 1
ATOM 1301 C C . LEU A 1 170 ? -4.730 -3.081 13.532 1.00 91.06 170 LEU A C 1
ATOM 1303 O O . LEU A 1 170 ? -3.987 -2.529 12.722 1.00 91.06 170 LEU A O 1
ATOM 1307 N N . GLN A 1 171 ? -4.842 -4.397 13.631 1.00 91.19 171 GLN A N 1
ATOM 1308 C CA . GLN A 1 171 ? -4.322 -5.334 12.650 1.00 91.19 171 GLN A CA 1
ATOM 1309 C C . GLN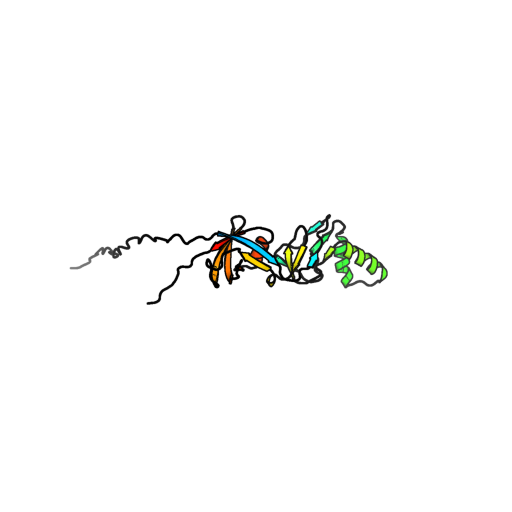 A 1 171 ? -5.486 -5.823 11.799 1.00 91.19 171 GLN A C 1
ATOM 1311 O O . GLN A 1 171 ? -6.478 -6.309 12.338 1.00 91.19 171 GLN A O 1
ATOM 1316 N N . LEU A 1 172 ? -5.381 -5.674 10.483 1.00 89.62 172 LEU A N 1
ATOM 1317 C CA . LEU A 1 172 ? -6.376 -6.208 9.557 1.00 89.62 172 LEU A CA 1
ATOM 1318 C C . LEU A 1 172 ? -6.143 -7.700 9.342 1.00 89.62 172 LEU A C 1
ATOM 1320 O O . LEU A 1 172 ? -5.000 -8.155 9.389 1.00 89.62 172 LEU A O 1
ATOM 1324 N N . ASP A 1 173 ? -7.216 -8.435 9.058 1.00 86.50 173 ASP A N 1
ATOM 1325 C CA . ASP A 1 173 ? -7.100 -9.845 8.672 1.00 86.50 173 ASP A CA 1
ATOM 1326 C C . ASP A 1 173 ? -6.387 -9.994 7.311 1.00 86.50 173 ASP A C 1
ATOM 1328 O O . ASP A 1 173 ? -5.605 -10.922 7.118 1.00 86.50 173 ASP A O 1
ATOM 1332 N N . ASP A 1 174 ? -6.610 -9.044 6.395 1.00 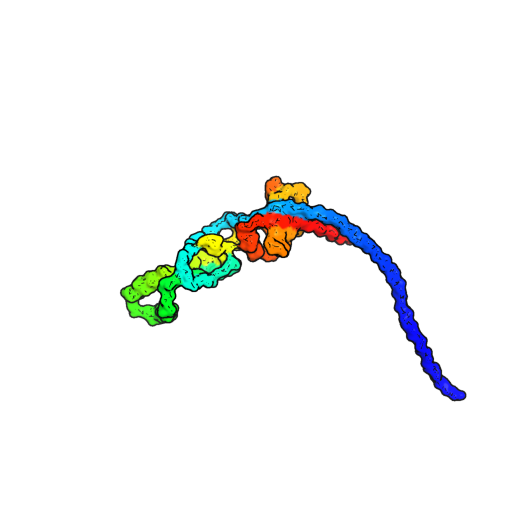85.81 174 ASP A N 1
ATOM 1333 C CA . ASP A 1 174 ? -5.849 -8.890 5.151 1.00 85.81 174 ASP A CA 1
ATOM 1334 C C . ASP A 1 174 ? -5.114 -7.536 5.164 1.00 85.81 174 ASP A C 1
ATOM 1336 O O . ASP A 1 174 ? -5.758 -6.479 5.120 1.00 85.81 174 ASP A O 1
ATOM 1340 N N . PRO A 1 175 ? -3.771 -7.532 5.226 1.00 82.94 175 PRO A N 1
ATOM 1341 C CA . PRO A 1 175 ? -3.002 -6.302 5.327 1.00 82.94 175 PRO A CA 1
ATOM 1342 C C . PRO A 1 175 ? -3.028 -5.480 4.027 1.00 82.94 175 PRO A C 1
ATOM 1344 O O . PRO A 1 175 ? -2.839 -4.267 4.085 1.00 82.94 175 PRO A O 1
ATOM 1347 N N . LEU A 1 176 ? -3.335 -6.073 2.864 1.00 84.56 176 LEU A N 1
ATOM 1348 C CA . LEU A 1 176 ? -3.475 -5.325 1.606 1.00 84.56 176 LEU A CA 1
ATOM 1349 C C . LEU A 1 176 ? -4.689 -4.395 1.633 1.00 84.56 176 LEU A C 1
ATOM 1351 O O . LEU A 1 176 ? -4.692 -3.347 0.984 1.00 84.56 176 LEU A O 1
ATOM 1355 N N . LEU A 1 177 ? -5.708 -4.723 2.433 1.00 86.31 177 LEU A N 1
ATOM 1356 C CA . LEU A 1 177 ? -6.867 -3.853 2.622 1.00 86.31 177 LEU A CA 1
ATOM 1357 C C . LEU A 1 177 ? -6.491 -2.540 3.322 1.00 86.31 177 LEU A C 1
ATOM 1359 O O . LEU A 1 177 ? -7.187 -1.541 3.135 1.00 86.31 177 LEU A O 1
ATOM 1363 N N . ALA A 1 178 ? -5.353 -2.485 4.027 1.00 83.81 178 ALA A N 1
ATOM 1364 C CA . ALA A 1 178 ? -4.835 -1.241 4.593 1.00 83.81 178 ALA A CA 1
ATOM 1365 C C . ALA A 1 178 ? -4.501 -0.217 3.499 1.00 83.81 178 ALA A C 1
ATOM 1367 O O . ALA A 1 178 ? -4.648 0.981 3.723 1.00 83.81 178 ALA A O 1
ATOM 1368 N N . LEU A 1 179 ? -4.136 -0.676 2.296 1.00 83.69 179 LEU A N 1
ATOM 1369 C CA . LEU A 1 179 ? -3.887 0.194 1.144 1.00 83.69 179 LEU A CA 1
ATOM 1370 C C . LEU A 1 179 ? -5.172 0.816 0.603 1.00 83.69 179 LEU A C 1
ATOM 1372 O O . LEU A 1 179 ? -5.146 1.929 0.092 1.00 83.69 179 LEU A O 1
ATOM 1376 N N . THR A 1 180 ? -6.308 0.125 0.749 1.00 81.88 180 THR A N 1
ATOM 1377 C CA . THR A 1 180 ? -7.613 0.713 0.414 1.00 81.88 180 THR A CA 1
ATOM 1378 C C . THR A 1 180 ? -7.954 1.812 1.412 1.00 81.88 180 THR A C 1
ATOM 1380 O O . THR A 1 180 ? -8.448 2.854 1.014 1.00 81.88 180 THR A O 1
ATOM 1383 N N . LEU A 1 181 ? -7.647 1.616 2.695 1.00 83.00 181 LEU A N 1
ATOM 1384 C CA . LEU A 1 181 ? -7.861 2.619 3.742 1.00 83.00 181 LEU A CA 1
ATOM 1385 C C . LEU A 1 181 ? -6.868 3.798 3.663 1.00 83.00 181 LEU A C 1
ATOM 1387 O O . LEU A 1 181 ? -7.081 4.842 4.281 1.00 83.00 181 LEU A O 1
ATOM 1391 N N . LEU A 1 182 ? -5.773 3.646 2.915 1.00 77.25 182 LEU A N 1
ATOM 1392 C CA . LEU A 1 182 ? -4.733 4.657 2.787 1.00 77.25 182 LEU A CA 1
ATOM 1393 C C . LEU A 1 182 ? -5.286 5.896 2.059 1.00 77.25 182 LEU A C 1
ATOM 1395 O O . LEU A 1 182 ? -5.685 5.823 0.899 1.00 77.25 182 LEU A O 1
ATOM 1399 N N . ASN A 1 183 ? -5.245 7.053 2.728 1.00 70.50 183 ASN A N 1
ATOM 1400 C CA . ASN A 1 183 ? -5.786 8.355 2.288 1.00 70.50 183 ASN A CA 1
ATOM 1401 C C . ASN A 1 183 ? -7.303 8.550 2.415 1.00 70.50 183 ASN A C 1
ATOM 1403 O O . ASN A 1 183 ? -7.818 9.536 1.884 1.00 70.50 183 ASN A O 1
ATOM 1407 N N . GLN A 1 184 ? -8.014 7.686 3.141 1.00 77.94 184 GLN A N 1
ATOM 1408 C CA . GLN A 1 184 ? -9.420 7.934 3.439 1.00 77.94 184 GLN A CA 1
ATOM 1409 C C . GLN A 1 184 ? -9.768 7.745 4.917 1.00 77.94 184 GLN A C 1
ATOM 1411 O O . GLN A 1 184 ? -9.315 6.786 5.545 1.00 77.94 184 GLN A O 1
ATOM 1416 N N . PRO A 1 185 ? -10.576 8.655 5.495 1.00 78.31 185 PRO A N 1
ATOM 1417 C CA . PRO A 1 185 ? -11.091 8.455 6.835 1.00 78.31 185 PRO A CA 1
ATOM 1418 C C . PRO A 1 185 ? -12.085 7.295 6.811 1.00 78.31 185 PRO A C 1
ATOM 1420 O O . PRO A 1 185 ? -13.031 7.284 6.024 1.00 78.31 185 PRO A O 1
ATOM 1423 N N . PHE A 1 186 ? -11.910 6.342 7.714 1.00 86.88 186 PHE A N 1
ATOM 1424 C CA . PHE A 1 186 ? -12.835 5.224 7.877 1.00 86.88 186 PHE A CA 1
ATOM 1425 C C . PHE A 1 186 ? -13.507 5.276 9.243 1.00 86.88 186 PHE A C 1
ATOM 1427 O O . PHE A 1 186 ? -13.075 5.989 10.151 1.00 86.88 186 PHE A O 1
ATOM 1434 N N . LYS A 1 187 ? -14.591 4.515 9.398 1.00 86.25 187 LYS A N 1
ATOM 1435 C CA . LYS A 1 187 ? -15.254 4.341 10.692 1.00 86.25 187 LYS A CA 1
ATOM 1436 C C . LYS A 1 187 ? -14.979 2.954 11.230 1.00 86.25 187 LYS A C 1
ATOM 1438 O O . LYS A 1 187 ? -15.092 1.981 10.498 1.00 86.25 187 LYS A O 1
ATOM 1443 N N . VAL A 1 188 ? -14.678 2.851 12.513 1.00 86.00 188 VAL A N 1
ATOM 1444 C CA . VAL A 1 188 ? -14.458 1.564 13.175 1.00 86.00 188 VAL A CA 1
ATOM 1445 C C . VAL A 1 188 ? -15.620 1.265 14.089 1.00 86.00 188 VAL A C 1
ATOM 1447 O O . VAL A 1 188 ? -15.895 2.050 14.987 1.00 86.00 188 VAL A O 1
ATOM 1450 N N . LYS A 1 189 ? -16.274 0.131 13.856 1.00 85.44 189 LYS A N 1
ATOM 1451 C CA . LYS A 1 189 ? -17.335 -0.443 14.668 1.00 85.44 189 LYS A CA 1
ATOM 1452 C C . LYS A 1 189 ? -16.775 -1.589 15.497 1.00 85.44 189 LYS A C 1
ATOM 1454 O O . LYS A 1 189 ? -16.307 -2.591 14.964 1.00 85.44 189 LYS A O 1
ATOM 1459 N N . VAL A 1 190 ? -16.865 -1.467 16.811 1.00 83.69 190 VAL A N 1
ATOM 1460 C CA . VAL A 1 190 ? -16.467 -2.545 17.721 1.00 83.69 190 VAL A CA 1
ATOM 1461 C C . VAL A 1 190 ? -17.503 -3.672 17.671 1.00 83.69 190 VAL A C 1
ATOM 1463 O O . VAL A 1 190 ? -18.704 -3.415 17.798 1.00 83.69 190 VAL A O 1
ATOM 1466 N N . ILE A 1 191 ? -17.049 -4.913 17.470 1.00 81.12 191 ILE A N 1
ATOM 1467 C CA . ILE A 1 191 ? -17.909 -6.100 17.487 1.00 81.12 191 ILE A CA 1
ATOM 1468 C C . ILE A 1 191 ? -17.722 -6.792 18.838 1.00 81.12 191 ILE A C 1
ATOM 1470 O O . ILE A 1 191 ? -16.684 -7.393 19.114 1.00 81.12 191 ILE A O 1
ATOM 1474 N N . ASP A 1 192 ? -18.743 -6.725 19.691 1.00 69.00 192 ASP A N 1
ATOM 1475 C CA . ASP A 1 192 ? -18.798 -7.547 20.898 1.00 69.00 192 ASP A CA 1
ATOM 1476 C C . ASP A 1 192 ? -19.042 -9.006 20.502 1.00 69.00 192 ASP A C 1
ATOM 1478 O O . ASP A 1 192 ? -20.182 -9.438 20.321 1.00 69.00 192 ASP A O 1
ATOM 1482 N N . ASN A 1 193 ? -17.972 -9.795 20.407 1.00 53.28 193 ASN A N 1
ATOM 1483 C CA . ASN A 1 193 ? -18.094 -11.244 20.503 1.00 53.28 193 ASN A CA 1
ATOM 1484 C C . ASN A 1 193 ? -18.364 -11.611 21.967 1.00 53.28 193 ASN A C 1
ATOM 1486 O O . ASN A 1 193 ? -17.481 -12.031 22.711 1.00 53.28 193 ASN A O 1
ATOM 1490 N N . LEU A 1 194 ? -19.620 -11.466 22.388 1.00 44.72 194 LEU A N 1
ATOM 1491 C CA . LEU A 1 194 ? -20.163 -12.215 23.519 1.00 44.72 194 LEU A CA 1
ATOM 1492 C C . LEU A 1 194 ? -20.390 -13.667 23.082 1.00 44.72 194 LEU A C 1
ATOM 1494 O O . LEU A 1 194 ? -21.515 -14.144 22.978 1.00 44.72 194 LEU A O 1
ATOM 1498 N N . SER A 1 195 ? -19.302 -14.382 22.839 1.00 40.28 195 SER A N 1
ATOM 1499 C CA . SER A 1 195 ? -19.269 -15.841 22.871 1.00 40.28 195 SER A CA 1
ATOM 1500 C C . SER A 1 195 ? -18.275 -16.259 23.945 1.00 40.28 195 SER A C 1
ATOM 1502 O O . SER A 1 195 ? -17.283 -16.940 23.706 1.00 40.28 195 SER A O 1
ATOM 1504 N N . ALA A 1 196 ? -18.585 -15.855 25.180 1.00 37.00 196 ALA A N 1
ATOM 1505 C CA . ALA A 1 196 ? -18.222 -16.660 26.331 1.00 37.00 196 ALA A CA 1
ATOM 1506 C C . ALA A 1 196 ? -18.973 -17.991 26.189 1.00 37.00 196 ALA A C 1
ATOM 1508 O O . ALA A 1 196 ? -20.118 -18.130 26.618 1.00 37.00 196 ALA A O 1
ATOM 1509 N N . VAL A 1 197 ? -18.345 -18.959 25.524 1.00 37.97 197 VAL A N 1
ATOM 1510 C CA . VAL A 1 197 ? -18.686 -20.365 25.718 1.00 37.97 197 VAL A CA 1
ATOM 1511 C C . VAL A 1 197 ? -18.257 -20.679 27.146 1.00 37.97 197 VAL A C 1
ATOM 1513 O O . VAL A 1 197 ? -17.098 -20.981 27.415 1.00 37.97 197 VAL A O 1
ATOM 1516 N N . SER A 1 198 ? -19.187 -20.492 28.079 1.00 34.88 198 SER A N 1
ATOM 1517 C CA . SER A 1 198 ? -19.059 -20.998 29.437 1.00 34.88 198 SER A CA 1
ATOM 1518 C C . SER A 1 198 ? -19.165 -22.516 29.334 1.00 34.88 198 SER A C 1
ATOM 1520 O O . SER A 1 198 ? -20.261 -23.045 29.160 1.00 34.88 198 SER A O 1
ATOM 1522 N N . TYR A 1 199 ? -18.030 -23.210 29.364 1.00 38.25 199 TYR A N 1
ATOM 1523 C CA . TYR A 1 199 ? -18.028 -24.631 29.689 1.00 38.25 199 TYR A CA 1
ATOM 1524 C C . TYR A 1 199 ? -18.353 -24.735 31.182 1.00 38.25 199 TYR A C 1
ATOM 1526 O O . TYR A 1 199 ? -17.543 -24.329 32.014 1.00 38.25 199 TYR A O 1
ATOM 1534 N N . ASN A 1 200 ? -19.573 -25.182 31.489 1.00 38.66 200 ASN A N 1
ATOM 1535 C CA . ASN A 1 200 ? -19.881 -25.813 32.773 1.00 38.66 200 ASN A CA 1
ATOM 1536 C C . ASN A 1 200 ? -19.428 -27.270 32.723 1.00 38.66 200 ASN A C 1
ATOM 1538 O O . ASN A 1 200 ? -19.620 -27.889 31.649 1.00 38.66 200 ASN A O 1
#

Foldseek 3Di:
DDDDDDDDDDPDDDDDPDDPPPPPPPPPPWDKFKKAKDFQDDKDWDADDPFFPDAPDDAFDWFAAFAFGTFGPLDDVVLVVVVVCVVPDDDDPVCVVSVVSNPVGTDGDRHTAGFLDPPPITIGDHLVRMWIKTQDALVPDDFQFWKWKADPNDTWIWTFHADDHGITTTDTPDSSVSSVRHPHIIMITTDPPPPPPPDD

Radius of gyration: 30.21 Å; chains: 1; bounding box: 86×86×64 Å

Sequence (200 aa):
MGLSIFALTQEQQPQATSSPIPLVRKPSKAISAPGEVRIKGKTTIVPTPDSLTRTLIKPGDTVEAGQVIFLLANYHPEIAKLQASMESFTPKQDWQKLSRQVATSQIRSPITGQVLRLEPVVEIGNLEDVQVIAHLAPDQVKIGQTVAILCDQREILGRVIQVQTDHVLLQLDDPLLALTLLNQPFKVKVIDNLSAVSYN